Protein AF-A0A7S0CKG1-F1 (afdb_monomer_lite)

Radius of gyration: 28.95 Å; chains: 1; bounding box: 60×95×61 Å

InterPro domains:
  IPR002060 Squalene/phytoene synthase [PF00494] (1-114)
  IPR008949 Isoprenoid synthase domain superfamily [G3DSA:1.10.600.10] (1-166)
  IPR008949 Isoprenoid synthase domain superfamily [SSF48576] (1-165)
  IPR019845 Squalene/phytoene synthase, conserved site [PS01045] (1-26)
  IPR044844 Trans-isoprenyl diphosphate synthases, eukaryotic-type [PTHR11626] (1-175)

pLDDT: mean 80.4, std 22.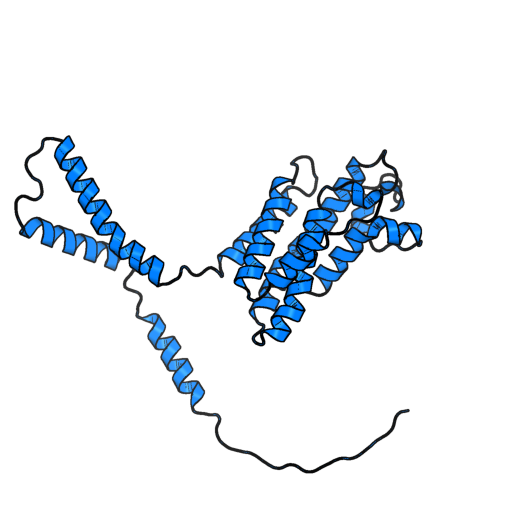84, range [30.59, 98.75]

Foldseek 3Di:
DVVLLVLLCLLQCLQVCVVVVHDDQDLVQLCVLQPVSDSCSLLDPVSVVSVLLSSQVSLLVSLLCVLVLLVVLVPDDDQVVSLVSLLSVLLSLVSSLQSHSDSVSSVDGRHDDPVVSVVSSVQRRDSLSSLVSLLVSLVSNLVPQDPVRPCRVSSVVSSVVSNVSSVVPPDPPVVVVVVVVVVVVVVVVVVVVVVCVVVPDDDPPPDPVSVVVVVVVVVVVCVVVPPPPPPPVVVVVVVVVVVVPPDDDDDDDDDDDDDDDDD

Structure (mmCIF, N/CA/C/O backbone):
data_AF-A0A7S0CKG1-F1
#
_entry.id   AF-A0A7S0CKG1-F1
#
loop_
_atom_site.group_PDB
_atom_site.id
_atom_site.type_symbol
_atom_site.label_atom_id
_atom_site.label_alt_id
_atom_site.label_comp_id
_atom_site.label_asym_id
_atom_site.label_entity_id
_atom_site.label_seq_id
_atom_site.pdbx_PDB_ins_code
_atom_site.Cartn_x
_atom_site.Cartn_y
_atom_site.Cartn_z
_atom_site.occupancy
_atom_site.B_iso_or_equiv
_atom_site.auth_seq_id
_atom_site.auth_comp_id
_atom_site.auth_asym_id
_atom_site.auth_atom_id
_atom_site.pdbx_PDB_model_num
ATOM 1 N N . MET A 1 1 ? -11.109 -8.430 0.906 1.00 89.06 1 MET A N 1
ATOM 2 C CA . MET A 1 1 ? -9.970 -8.855 1.759 1.00 89.06 1 MET A CA 1
ATOM 3 C C . MET A 1 1 ? -8.928 -9.707 1.037 1.00 89.06 1 MET A C 1
ATOM 5 O O . MET A 1 1 ? -7.798 -9.259 0.943 1.00 89.06 1 MET A O 1
ATOM 9 N N . GLY A 1 2 ? -9.247 -10.907 0.524 1.00 96.06 2 GLY A N 1
ATOM 10 C CA . GLY A 1 2 ? -8.222 -11.802 -0.056 1.00 96.06 2 GLY A CA 1
ATOM 11 C C . GLY A 1 2 ? -7.411 -11.186 -1.206 1.00 96.06 2 GLY A C 1
ATOM 12 O O . GLY A 1 2 ? -6.193 -11.326 -1.243 1.00 96.06 2 GLY A O 1
ATOM 13 N N . LEU A 1 3 ? -8.071 -10.421 -2.083 1.00 97.81 3 LEU A N 1
ATOM 14 C CA . LEU A 1 3 ? -7.412 -9.743 -3.201 1.00 97.81 3 LEU A CA 1
ATOM 15 C C . LEU A 1 3 ? -6.353 -8.725 -2.745 1.00 97.81 3 LEU A C 1
ATOM 17 O O . LEU A 1 3 ? -5.292 -8.654 -3.353 1.00 97.81 3 LEU A O 1
ATOM 21 N N . PHE A 1 4 ? -6.604 -7.992 -1.656 1.00 98.56 4 PHE A N 1
ATOM 22 C CA . PHE A 1 4 ? -5.650 -7.023 -1.108 1.00 98.56 4 PHE A CA 1
ATOM 23 C C . PHE A 1 4 ? -4.363 -7.706 -0.628 1.00 98.56 4 PHE A C 1
ATOM 25 O O . PHE A 1 4 ? -3.262 -7.279 -0.976 1.00 98.56 4 PHE A O 1
ATOM 32 N N . LEU A 1 5 ? -4.503 -8.823 0.095 1.00 98.38 5 LEU A N 1
ATOM 33 C CA . LEU A 1 5 ? -3.368 -9.630 0.554 1.00 98.38 5 LEU A CA 1
ATOM 34 C C . LEU A 1 5 ? -2.574 -10.196 -0.631 1.00 98.38 5 LEU A C 1
ATOM 36 O O . LEU A 1 5 ? -1.347 -10.119 -0.663 1.00 98.38 5 LEU A O 1
ATOM 40 N N . GLN A 1 6 ? -3.281 -10.744 -1.624 1.00 98.25 6 GLN A N 1
ATOM 41 C CA . GLN A 1 6 ? -2.649 -11.390 -2.769 1.00 98.25 6 GLN A CA 1
ATOM 42 C C . GLN A 1 6 ? -1.902 -10.388 -3.655 1.00 98.25 6 GLN A C 1
ATOM 44 O O . GLN A 1 6 ? -0.751 -10.643 -4.006 1.00 98.25 6 GLN A O 1
ATOM 49 N N . LYS A 1 7 ? -2.518 -9.241 -3.981 1.00 98.62 7 LYS A N 1
ATOM 50 C CA . LYS A 1 7 ? -1.856 -8.184 -4.760 1.00 98.62 7 LYS A CA 1
ATOM 51 C C . LYS A 1 7 ? -0.624 -7.648 -4.032 1.00 98.62 7 LYS A C 1
ATOM 53 O O . LYS A 1 7 ? 0.420 -7.499 -4.654 1.00 98.62 7 LYS A O 1
ATOM 58 N N . THR A 1 8 ? -0.705 -7.458 -2.714 1.00 98.62 8 THR A N 1
ATOM 59 C CA . THR A 1 8 ? 0.446 -7.022 -1.906 1.00 98.62 8 THR A CA 1
ATOM 60 C C . THR A 1 8 ? 1.628 -7.987 -2.022 1.00 98.62 8 THR A C 1
ATOM 62 O O . THR A 1 8 ? 2.760 -7.544 -2.217 1.00 98.62 8 THR A O 1
ATOM 65 N N . ASN A 1 9 ? 1.383 -9.300 -1.942 1.00 98.19 9 ASN A N 1
ATOM 66 C CA . ASN A 1 9 ? 2.444 -10.296 -2.103 1.00 98.19 9 ASN A CA 1
ATOM 67 C C . ASN A 1 9 ? 3.023 -10.285 -3.523 1.00 98.19 9 ASN A C 1
ATOM 69 O O . ASN A 1 9 ? 4.234 -10.181 -3.662 1.00 98.19 9 ASN A O 1
ATOM 73 N N . ILE A 1 10 ? 2.170 -10.290 -4.556 1.00 98.44 10 ILE A N 1
ATOM 74 C CA . ILE A 1 10 ? 2.589 -10.233 -5.970 1.00 98.44 10 ILE A CA 1
ATOM 75 C C . ILE A 1 10 ? 3.452 -8.995 -6.262 1.00 98.44 10 ILE A C 1
ATOM 77 O O . ILE A 1 10 ? 4.428 -9.068 -7.003 1.00 98.44 10 ILE A O 1
ATOM 81 N N . ILE A 1 11 ? 3.100 -7.838 -5.697 1.00 98.50 11 ILE A N 1
ATOM 82 C CA . ILE A 1 11 ? 3.874 -6.604 -5.872 1.00 98.50 11 ILE A CA 1
ATOM 83 C C . ILE A 1 11 ? 5.254 -6.746 -5.234 1.00 98.50 11 ILE A C 1
ATOM 85 O O . ILE A 1 11 ? 6.266 -6.441 -5.858 1.00 98.50 11 ILE A O 1
ATOM 89 N N . ARG A 1 12 ? 5.294 -7.215 -3.986 1.00 98.38 12 ARG A N 1
ATOM 90 C CA . ARG A 1 12 ? 6.526 -7.295 -3.204 1.00 98.38 12 ARG A CA 1
ATOM 91 C C . ARG A 1 12 ? 7.488 -8.369 -3.718 1.00 98.38 12 ARG A C 1
ATOM 93 O O . ARG A 1 12 ? 8.695 -8.188 -3.591 1.00 98.38 12 ARG A O 1
ATOM 100 N N . ASP A 1 13 ? 6.964 -9.476 -4.240 1.00 98.00 13 ASP A N 1
ATOM 101 C CA . ASP A 1 13 ? 7.732 -10.657 -4.661 1.00 98.00 13 ASP A CA 1
ATOM 102 C C . ASP A 1 13 ? 8.176 -10.613 -6.137 1.00 98.00 13 ASP A C 1
ATOM 104 O O . ASP A 1 13 ? 8.681 -11.610 -6.645 1.00 98.00 13 ASP A O 1
ATOM 108 N N . TYR A 1 14 ? 8.083 -9.450 -6.801 1.00 97.88 14 TYR A N 1
ATOM 109 C CA . TYR A 1 14 ? 8.449 -9.245 -8.213 1.00 97.88 14 TYR A CA 1
ATOM 110 C C . TYR A 1 14 ? 9.739 -9.966 -8.641 1.00 97.88 14 TYR A C 1
ATOM 112 O O . TYR A 1 14 ? 9.717 -10.749 -9.591 1.00 97.88 14 TYR A O 1
ATOM 120 N N . LEU A 1 15 ? 10.862 -9.709 -7.957 1.00 94.94 15 LEU A N 1
ATOM 121 C CA . LEU A 1 15 ? 12.160 -10.239 -8.380 1.00 94.94 15 LEU A CA 1
ATOM 122 C C . LEU A 1 15 ? 12.263 -11.752 -8.144 1.00 94.94 15 LEU A C 1
ATOM 124 O O . LEU A 1 15 ? 12.845 -12.454 -8.964 1.00 94.94 15 LEU A O 1
ATOM 128 N N . GLU A 1 16 ? 11.689 -12.249 -7.046 1.00 96.25 16 GLU A N 1
ATOM 129 C CA . GLU A 1 16 ? 11.649 -13.684 -6.734 1.00 96.25 16 GLU A CA 1
ATOM 130 C C . GLU A 1 16 ? 10.821 -14.433 -7.785 1.00 96.25 16 GLU A C 1
ATOM 132 O O . GLU A 1 16 ? 11.287 -15.416 -8.357 1.00 96.25 16 GLU A O 1
ATOM 137 N N . ASP A 1 17 ? 9.633 -13.915 -8.109 1.00 96.44 17 ASP A N 1
ATOM 138 C CA . ASP A 1 17 ? 8.775 -14.474 -9.151 1.00 96.44 17 ASP A CA 1
ATOM 139 C C . ASP A 1 17 ? 9.477 -14.466 -10.515 1.00 96.44 17 ASP A C 1
ATOM 141 O O . ASP A 1 17 ? 9.500 -15.491 -11.196 1.00 96.44 17 ASP A O 1
ATOM 145 N N . TYR A 1 18 ? 10.096 -13.345 -10.897 1.00 93.75 18 TYR A N 1
ATOM 146 C CA . TYR A 1 18 ? 10.760 -13.215 -12.192 1.00 93.75 18 TYR A CA 1
ATOM 147 C C . TYR A 1 18 ? 11.962 -14.161 -12.341 1.00 93.75 18 TYR A C 1
ATOM 149 O O . TYR A 1 18 ? 12.091 -14.827 -13.369 1.00 93.75 18 TYR A O 1
ATOM 157 N N . VAL A 1 19 ? 12.815 -14.269 -11.315 1.00 93.44 19 VAL A N 1
ATOM 158 C CA . VAL A 1 19 ? 13.965 -15.196 -11.309 1.00 93.44 19 VAL A CA 1
ATOM 159 C C . VAL A 1 19 ? 13.510 -16.654 -11.421 1.00 93.44 19 VAL A C 1
ATOM 161 O O . VAL A 1 19 ? 14.159 -17.446 -12.104 1.00 93.44 19 VAL A O 1
ATOM 164 N N . ASP A 1 20 ? 12.365 -16.994 -10.831 1.00 95.50 20 ASP A N 1
ATOM 165 C CA . ASP A 1 20 ? 11.751 -18.321 -10.932 1.00 95.50 20 ASP A CA 1
ATOM 166 C C . ASP A 1 20 ? 10.991 -18.556 -12.257 1.00 95.50 20 ASP A C 1
ATOM 168 O O . ASP A 1 20 ? 10.354 -19.598 -12.433 1.00 95.50 20 ASP A O 1
ATOM 172 N N . GLY A 1 21 ? 11.011 -17.603 -13.196 1.00 95.12 21 GLY A N 1
ATOM 173 C CA . GLY A 1 21 ? 10.298 -17.696 -14.475 1.00 95.12 21 GLY A CA 1
ATOM 174 C C . GLY A 1 21 ? 8.777 -17.542 -14.357 1.00 95.12 21 GLY A C 1
ATOM 175 O O . GLY A 1 21 ? 8.033 -17.990 -15.233 1.00 95.12 21 GLY A O 1
ATOM 176 N N . ARG A 1 22 ? 8.298 -16.928 -13.271 1.00 96.44 22 ARG A N 1
ATOM 177 C CA . ARG A 1 22 ? 6.885 -16.645 -12.998 1.00 96.44 22 ARG A CA 1
ATOM 178 C C . ARG A 1 22 ? 6.581 -15.170 -13.267 1.00 96.44 22 ARG A C 1
ATOM 180 O O . ARG A 1 22 ? 7.396 -14.288 -13.024 1.00 96.44 22 ARG A O 1
ATOM 187 N N . ALA A 1 23 ? 5.374 -14.885 -13.752 1.00 94.94 23 ALA A N 1
ATOM 188 C CA . ALA A 1 23 ? 4.926 -13.520 -14.012 1.00 94.94 23 ALA A CA 1
ATOM 189 C C . ALA A 1 23 ? 3.469 -13.340 -13.578 1.00 94.94 23 ALA A C 1
ATOM 191 O O . ALA A 1 23 ? 2.555 -13.897 -14.188 1.00 94.94 23 ALA A O 1
ATOM 192 N N . PHE A 1 24 ? 3.258 -12.537 -12.532 1.00 97.50 24 PHE A N 1
ATOM 193 C CA . PHE A 1 24 ? 1.924 -12.245 -11.991 1.00 97.50 24 PHE A CA 1
ATOM 194 C C . PHE A 1 24 ? 1.516 -10.776 -12.122 1.00 97.50 24 PHE A C 1
ATOM 196 O O . PHE A 1 24 ? 0.338 -10.455 -11.961 1.00 97.50 24 PHE A O 1
ATOM 203 N N . TRP A 1 25 ? 2.454 -9.878 -12.444 1.00 98.00 25 TRP A N 1
ATOM 204 C CA . TRP A 1 25 ? 2.116 -8.491 -12.754 1.00 98.00 25 TRP A CA 1
ATOM 205 C C . TRP A 1 25 ? 1.280 -8.447 -14.044 1.00 98.00 25 TRP A C 1
ATOM 207 O O . TRP A 1 25 ? 1.652 -9.069 -15.047 1.00 98.00 25 TRP A O 1
ATOM 217 N N . PRO A 1 26 ? 0.145 -7.730 -14.057 1.00 97.56 26 PRO A N 1
ATOM 218 C CA . PRO A 1 26 ? -0.769 -7.744 -15.191 1.00 97.56 26 PRO A CA 1
ATOM 219 C C . PRO A 1 26 ? -0.139 -7.085 -16.421 1.00 97.56 26 PRO A C 1
ATOM 221 O O . PRO A 1 26 ? 0.310 -5.940 -16.362 1.00 97.56 26 PRO A O 1
ATOM 224 N N . GLN A 1 27 ? -0.173 -7.782 -17.564 1.00 96.88 27 GLN A N 1
ATOM 225 C CA . GLN A 1 27 ? 0.374 -7.274 -18.834 1.00 96.88 27 GLN A CA 1
ATOM 226 C C . GLN A 1 27 ? -0.229 -5.943 -19.264 1.00 96.88 27 GLN A C 1
ATOM 228 O O . GLN A 1 27 ? 0.459 -5.128 -19.869 1.00 96.88 27 GLN A O 1
ATOM 233 N N . SER A 1 28 ? -1.499 -5.710 -18.934 1.00 96.75 28 SER A N 1
ATOM 234 C CA . SER A 1 28 ? -2.178 -4.449 -19.214 1.00 96.75 28 SER A CA 1
ATOM 235 C C . SER A 1 28 ? -1.567 -3.259 -18.477 1.00 96.75 28 SER A C 1
ATOM 237 O O . SER A 1 28 ? -1.758 -2.141 -18.936 1.00 96.75 28 SER A O 1
ATOM 239 N N . VAL A 1 29 ? -0.854 -3.468 -17.366 1.00 97.25 29 VAL A N 1
ATOM 240 C CA . VAL A 1 29 ? -0.186 -2.402 -16.608 1.00 97.25 29 VAL A CA 1
ATOM 241 C C . VAL A 1 29 ? 1.266 -2.290 -17.036 1.00 97.25 29 VAL A C 1
ATOM 243 O O . VAL A 1 29 ? 1.674 -1.245 -17.530 1.00 97.25 29 VAL A O 1
ATOM 246 N N . TRP A 1 30 ? 2.046 -3.366 -16.922 1.00 96.44 30 TRP A N 1
ATOM 247 C CA . TRP A 1 30 ? 3.491 -3.242 -17.100 1.00 96.44 30 TRP A CA 1
ATOM 248 C C . TRP A 1 30 ? 3.908 -2.912 -18.537 1.00 96.44 30 TRP A C 1
ATOM 250 O O . TRP A 1 30 ? 4.893 -2.202 -18.725 1.00 96.44 30 TRP A O 1
ATOM 260 N N . LYS A 1 31 ? 3.139 -3.321 -19.560 1.00 97.00 31 LYS A N 1
ATOM 261 C CA . LYS A 1 31 ? 3.416 -2.947 -20.962 1.00 97.00 31 LYS A CA 1
ATOM 262 C C . LYS A 1 31 ? 3.238 -1.453 -21.245 1.00 97.00 31 LYS A C 1
ATOM 264 O O . LYS A 1 31 ? 3.707 -0.987 -22.273 1.00 97.00 31 LYS A O 1
ATOM 269 N N . LYS A 1 32 ? 2.570 -0.699 -20.363 1.00 96.62 32 LYS A N 1
ATOM 270 C CA . LYS A 1 32 ? 2.489 0.768 -20.467 1.00 96.62 32 LYS A CA 1
ATOM 271 C C . LYS A 1 32 ? 3.815 1.443 -20.108 1.00 96.62 32 LYS A C 1
ATOM 273 O O . LYS A 1 32 ? 4.065 2.549 -20.570 1.00 96.62 32 LYS A O 1
ATOM 278 N N . HIS A 1 33 ? 4.617 0.792 -19.264 1.00 96.31 33 HIS A N 1
ATOM 279 C CA . HIS A 1 33 ? 5.842 1.347 -18.679 1.00 96.31 33 HIS A CA 1
ATOM 280 C C . HIS A 1 33 ? 7.113 0.682 -19.223 1.00 96.31 33 HIS A C 1
ATOM 282 O O . HIS A 1 33 ? 8.181 1.280 -19.187 1.00 96.31 33 HIS A O 1
ATOM 288 N N . SER A 1 34 ? 7.014 -0.552 -19.723 1.00 95.56 34 SER A N 1
ATOM 289 C CA . SER A 1 34 ? 8.126 -1.287 -20.328 1.00 95.56 34 SER A CA 1
ATOM 290 C C . SER A 1 34 ? 8.251 -0.974 -21.817 1.00 95.56 34 SER A C 1
ATOM 292 O O . SER A 1 34 ? 7.386 -1.360 -22.604 1.00 95.56 34 SER A O 1
ATOM 294 N N . GLU A 1 35 ? 9.345 -0.321 -22.216 1.00 93.25 35 GLU A N 1
ATOM 295 C CA . GLU A 1 35 ? 9.626 -0.024 -23.629 1.00 93.25 35 GLU A CA 1
ATOM 296 C C . GLU A 1 35 ? 9.888 -1.293 -24.449 1.00 93.25 35 GLU A C 1
ATOM 298 O O . GLU A 1 35 ? 9.482 -1.383 -25.607 1.00 93.25 35 GLU A O 1
ATOM 303 N N . SER A 1 36 ? 10.532 -2.300 -23.848 1.00 91.44 36 SER A N 1
ATOM 304 C CA . SER A 1 36 ? 10.794 -3.580 -24.517 1.00 91.44 36 SER A CA 1
ATOM 305 C C . SER A 1 36 ? 9.543 -4.447 -24.650 1.00 91.44 36 SER A C 1
ATOM 307 O O . SER A 1 36 ? 9.538 -5.415 -25.410 1.00 91.44 36 SER A O 1
ATOM 309 N N . GLY A 1 37 ? 8.484 -4.134 -23.899 1.00 92.38 37 GLY A N 1
ATOM 310 C CA . GLY A 1 37 ? 7.308 -4.983 -23.824 1.00 92.38 37 GLY A CA 1
ATOM 311 C C . GLY A 1 37 ? 7.581 -6.323 -23.141 1.00 92.38 37 GLY A C 1
ATOM 312 O O . GLY A 1 37 ? 6.770 -7.231 -23.318 1.00 92.38 37 GLY A O 1
ATOM 313 N N . ASP A 1 38 ? 8.628 -6.416 -22.307 1.00 92.94 38 ASP A N 1
ATOM 314 C CA . ASP A 1 38 ? 8.884 -7.521 -21.370 1.00 92.94 38 ASP A CA 1
ATOM 315 C C . ASP A 1 38 ? 8.857 -7.072 -19.893 1.00 92.94 38 ASP A C 1
ATOM 317 O O . ASP A 1 38 ? 9.192 -5.929 -19.575 1.00 92.94 38 ASP A O 1
ATOM 321 N N . LEU A 1 39 ? 8.467 -7.971 -18.981 1.00 93.56 39 LEU A N 1
ATOM 322 C CA . LEU A 1 39 ? 8.424 -7.702 -17.539 1.00 93.56 39 LEU A CA 1
ATOM 323 C C . LEU A 1 39 ? 9.838 -7.567 -16.955 1.00 93.56 39 LEU A C 1
ATOM 325 O O . LEU A 1 39 ? 10.053 -6.723 -16.088 1.00 93.56 39 LEU A O 1
ATOM 329 N N . GLY A 1 40 ? 10.808 -8.320 -17.486 1.00 93.81 40 GLY A N 1
ATOM 330 C CA . GLY A 1 40 ? 12.212 -8.268 -17.072 1.00 93.81 40 GLY A CA 1
ATOM 331 C C . GLY A 1 40 ? 12.889 -6.914 -17.267 1.00 93.81 40 GLY A C 1
ATOM 332 O O . GLY A 1 40 ? 13.917 -6.648 -16.645 1.00 93.81 40 GLY A O 1
ATOM 333 N N . TYR A 1 41 ? 12.288 -6.031 -18.070 1.00 94.25 41 TYR A N 1
ATOM 334 C CA . TYR A 1 41 ? 12.730 -4.655 -18.295 1.00 94.25 41 TYR A CA 1
ATOM 335 C C . TYR A 1 41 ? 13.008 -3.888 -16.997 1.00 94.25 41 TYR A C 1
ATOM 337 O O . TYR A 1 41 ? 13.950 -3.100 -16.936 1.00 94.25 41 TYR A O 1
ATOM 345 N N . PHE A 1 42 ? 12.225 -4.139 -15.944 1.00 96.06 42 PHE A N 1
ATOM 346 C CA . PHE A 1 42 ? 12.360 -3.426 -14.674 1.00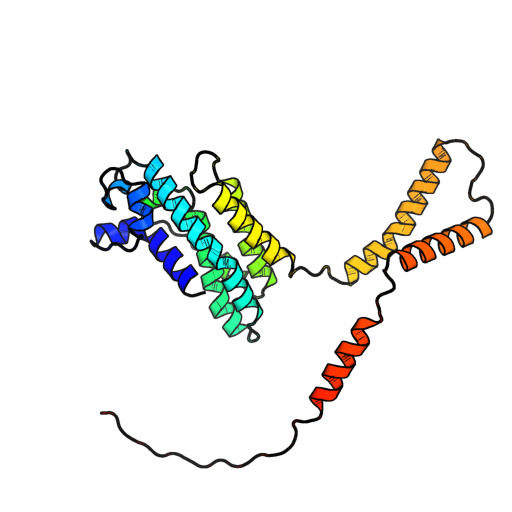 96.06 42 PHE A CA 1
ATOM 347 C C . PHE A 1 42 ? 13.478 -3.955 -13.770 1.00 96.06 42 PHE A C 1
ATOM 349 O O . PHE A 1 42 ? 13.793 -3.312 -12.774 1.00 96.06 42 PHE A O 1
ATOM 356 N N . ALA A 1 43 ? 14.080 -5.108 -14.085 1.00 92.31 43 ALA A N 1
ATOM 357 C CA . ALA A 1 43 ? 15.225 -5.622 -13.333 1.00 92.31 43 ALA A CA 1
ATOM 358 C C . ALA A 1 43 ? 16.532 -4.872 -13.661 1.00 92.31 43 ALA A C 1
ATOM 360 O O . ALA A 1 43 ? 17.494 -4.961 -12.899 1.00 92.31 43 ALA A O 1
ATOM 361 N N . ASP A 1 44 ? 16.578 -4.135 -14.777 1.00 93.81 44 ASP A N 1
ATOM 362 C CA . ASP A 1 44 ? 17.720 -3.298 -15.144 1.00 93.81 44 ASP A CA 1
ATOM 363 C C . ASP A 1 44 ? 17.674 -1.953 -14.386 1.00 93.81 44 ASP A C 1
ATOM 365 O O . ASP A 1 44 ? 16.722 -1.180 -14.564 1.00 93.81 44 ASP A O 1
ATOM 369 N N . PRO A 1 45 ? 18.702 -1.614 -13.580 1.00 92.56 45 PRO A N 1
ATOM 370 C CA . PRO A 1 45 ? 18.785 -0.331 -12.884 1.00 92.56 45 PRO A CA 1
ATOM 371 C C . PRO A 1 45 ? 18.700 0.899 -13.801 1.00 92.56 45 PRO A C 1
ATOM 373 O O . PRO A 1 45 ? 18.313 1.972 -13.332 1.00 92.56 45 PRO A O 1
ATOM 376 N N . ALA A 1 46 ? 19.032 0.773 -15.092 1.00 94.25 46 ALA A N 1
ATOM 377 C CA . ALA A 1 46 ? 18.884 1.854 -16.067 1.00 94.25 46 ALA A CA 1
ATOM 378 C C . ALA A 1 46 ? 17.418 2.303 -16.235 1.00 94.25 46 ALA A C 1
ATOM 380 O O . ALA A 1 46 ? 17.154 3.476 -16.497 1.00 94.25 46 ALA A O 1
ATOM 381 N N . ASN A 1 47 ? 16.463 1.398 -15.998 1.00 95.12 47 ASN A N 1
ATOM 382 C CA . ASN A 1 47 ? 15.033 1.616 -16.223 1.00 95.12 47 ASN A CA 1
ATOM 383 C C . ASN A 1 47 ? 14.271 1.996 -14.944 1.00 95.12 47 ASN A C 1
ATOM 385 O O . ASN A 1 47 ? 13.039 1.944 -14.909 1.00 95.12 47 ASN A O 1
ATOM 389 N N . ASN A 1 48 ? 14.986 2.406 -13.890 1.00 94.50 48 ASN A N 1
ATOM 390 C CA . ASN A 1 48 ? 14.428 2.624 -12.554 1.00 94.50 48 ASN A CA 1
ATOM 391 C C . ASN A 1 48 ? 13.222 3.585 -12.533 1.00 94.50 48 ASN A C 1
ATOM 393 O O . ASN A 1 48 ? 12.253 3.347 -11.824 1.00 94.50 48 ASN A O 1
ATOM 397 N N . SER A 1 49 ? 13.238 4.650 -13.340 1.00 96.00 49 SER A N 1
ATOM 398 C CA . SER A 1 49 ? 12.118 5.606 -13.399 1.00 96.00 49 SER A CA 1
ATOM 399 C C . SER A 1 49 ? 10.812 4.946 -13.868 1.00 96.00 49 SER A C 1
ATOM 401 O O . SER A 1 49 ? 9.768 5.086 -13.231 1.00 96.00 49 SER A O 1
ATOM 403 N N . ALA A 1 50 ? 10.878 4.168 -14.952 1.00 96.75 50 ALA A N 1
ATOM 404 C CA . ALA A 1 50 ? 9.730 3.448 -15.497 1.00 96.75 50 ALA A CA 1
ATOM 405 C C . ALA A 1 50 ? 9.292 2.288 -14.587 1.00 96.75 50 ALA A C 1
ATOM 407 O O . ALA A 1 50 ? 8.097 2.050 -14.405 1.00 96.75 50 ALA A O 1
ATOM 40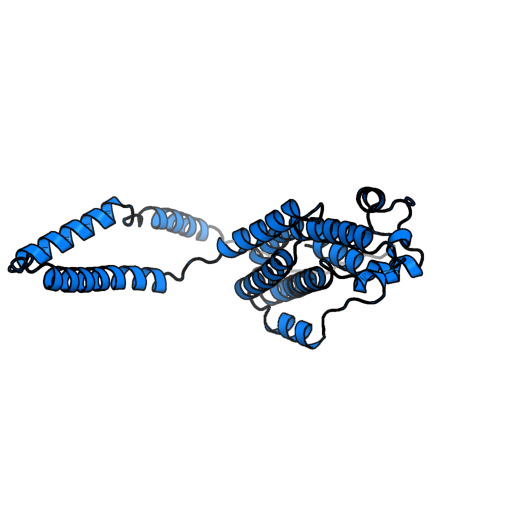8 N N . ALA A 1 51 ? 10.258 1.604 -13.970 1.00 97.44 51 ALA A N 1
ATOM 409 C CA . ALA A 1 51 ? 10.011 0.563 -12.980 1.00 97.44 51 ALA A CA 1
ATOM 410 C C . ALA A 1 51 ? 9.210 1.105 -11.785 1.00 97.44 51 ALA A C 1
ATOM 412 O O . ALA A 1 51 ? 8.169 0.550 -11.429 1.00 97.44 51 ALA A O 1
ATOM 413 N N . LEU A 1 52 ? 9.636 2.239 -11.222 1.00 97.88 52 LEU A N 1
ATOM 414 C CA . LEU A 1 52 ? 8.941 2.903 -10.120 1.00 97.88 52 LEU A CA 1
ATOM 415 C C . LEU A 1 52 ? 7.536 3.374 -10.512 1.00 97.88 52 LEU A C 1
ATOM 417 O O . LEU A 1 52 ? 6.609 3.174 -9.733 1.00 97.88 52 LEU A O 1
ATOM 421 N N . ALA A 1 53 ? 7.347 3.924 -11.715 1.00 98.12 53 ALA A N 1
ATOM 422 C CA . ALA A 1 53 ? 6.019 4.318 -12.194 1.00 98.12 53 ALA A CA 1
ATOM 423 C C . ALA A 1 53 ? 5.057 3.116 -12.292 1.00 98.12 53 ALA A C 1
ATOM 425 O O . ALA A 1 53 ? 3.906 3.196 -11.854 1.00 98.12 53 ALA A O 1
ATOM 426 N N . CYS A 1 54 ? 5.540 1.975 -12.797 1.00 98.38 54 CYS A N 1
ATOM 427 C CA . CYS A 1 54 ? 4.765 0.735 -12.844 1.00 98.38 54 CYS A CA 1
ATOM 428 C C . CYS A 1 54 ? 4.437 0.205 -11.440 1.00 98.38 54 CYS A C 1
ATOM 430 O O . CYS A 1 54 ? 3.300 -0.186 -11.171 1.00 98.38 54 CYS A O 1
ATOM 432 N N . LEU A 1 55 ? 5.423 0.196 -10.540 1.00 98.56 55 LEU A N 1
ATOM 433 C CA . LEU A 1 55 ? 5.253 -0.222 -9.148 1.00 98.56 55 LEU A CA 1
ATOM 434 C C . LEU A 1 55 ? 4.206 0.633 -8.434 1.00 98.56 55 LEU A C 1
ATOM 436 O O . LEU A 1 55 ? 3.315 0.092 -7.778 1.00 98.56 55 LEU A O 1
ATOM 440 N N . ASN A 1 56 ? 4.288 1.953 -8.592 1.00 98.56 56 ASN A N 1
ATOM 441 C CA . ASN A 1 56 ? 3.350 2.889 -7.991 1.00 98.56 56 ASN A CA 1
ATOM 442 C C . ASN A 1 56 ? 1.927 2.649 -8.511 1.00 98.56 56 ASN A C 1
ATOM 444 O O . ASN A 1 56 ? 1.021 2.558 -7.691 1.00 98.56 56 ASN A O 1
ATOM 448 N N . GLU A 1 57 ? 1.723 2.433 -9.820 1.00 98.62 57 GLU A N 1
ATOM 449 C CA . GLU A 1 57 ? 0.396 2.099 -10.375 1.00 98.62 57 GLU A CA 1
ATOM 450 C C . GLU A 1 57 ? -0.210 0.839 -9.727 1.00 98.62 57 GLU A C 1
ATOM 452 O O . GLU A 1 57 ? -1.390 0.835 -9.370 1.00 98.62 57 GLU A O 1
ATOM 457 N N . LEU A 1 58 ? 0.589 -0.213 -9.516 1.00 98.69 58 LEU A N 1
ATOM 458 C CA . LEU A 1 58 ? 0.123 -1.456 -8.887 1.00 98.69 58 LEU A CA 1
ATOM 459 C C . LEU A 1 58 ? -0.171 -1.299 -7.391 1.00 98.69 58 LEU A C 1
ATOM 461 O O . LEU A 1 58 ? -1.137 -1.875 -6.876 1.00 98.69 58 LEU A O 1
ATOM 465 N N . VAL A 1 59 ? 0.644 -0.517 -6.679 1.00 98.69 59 VAL A N 1
ATOM 466 C CA . VAL A 1 59 ? 0.375 -0.183 -5.276 1.00 98.69 59 VAL A CA 1
ATOM 467 C C . VAL A 1 59 ? -0.926 0.611 -5.176 1.00 98.69 59 VAL A C 1
ATOM 469 O O . VAL A 1 59 ? -1.774 0.267 -4.356 1.00 98.69 59 VAL A O 1
ATOM 472 N N . THR A 1 60 ? -1.137 1.604 -6.041 1.00 98.56 60 THR A N 1
ATOM 473 C CA . THR A 1 60 ? -2.361 2.417 -6.079 1.00 98.56 60 THR A CA 1
ATOM 474 C C . THR A 1 60 ? -3.607 1.573 -6.331 1.00 98.56 60 THR A C 1
ATOM 476 O O . THR A 1 60 ? -4.568 1.671 -5.572 1.00 98.56 60 THR A O 1
ATOM 479 N N . ASP A 1 61 ? -3.565 0.668 -7.310 1.00 98.44 61 ASP A N 1
ATOM 480 C CA . ASP A 1 61 ? -4.639 -0.302 -7.582 1.00 98.44 61 ASP A CA 1
ATOM 481 C C . ASP A 1 61 ? -4.917 -1.240 -6.385 1.00 98.44 61 ASP A C 1
ATOM 483 O O . ASP A 1 61 ? -6.043 -1.694 -6.171 1.00 98.44 61 ASP A O 1
ATOM 487 N N . SER A 1 62 ? -3.912 -1.513 -5.551 1.00 98.56 62 SER A N 1
ATOM 488 C CA . SER A 1 62 ? -4.105 -2.271 -4.310 1.00 98.56 62 SER A CA 1
ATOM 489 C C . SER A 1 62 ? -4.746 -1.427 -3.204 1.00 98.56 62 SER A C 1
ATOM 491 O O . SER A 1 62 ? -5.583 -1.941 -2.462 1.00 98.56 62 SER A O 1
ATOM 493 N N . LEU A 1 63 ? -4.398 -0.141 -3.091 1.00 98.56 63 LEU A N 1
ATOM 494 C CA . LEU A 1 63 ? -4.961 0.773 -2.086 1.00 98.56 63 LEU A CA 1
ATOM 495 C C . LEU A 1 63 ? -6.466 1.005 -2.272 1.00 98.56 63 LEU A C 1
ATOM 497 O O . LEU A 1 63 ? -7.185 1.141 -1.283 1.00 98.56 63 LEU A O 1
ATOM 501 N N . GLU A 1 64 ? -6.966 0.968 -3.508 1.00 98.06 64 GLU A N 1
ATOM 502 C CA . GLU A 1 64 ? -8.402 1.092 -3.808 1.00 98.06 64 GLU A CA 1
ATOM 503 C C . GLU A 1 64 ? -9.255 -0.023 -3.165 1.00 98.06 64 GLU A C 1
ATOM 505 O O . GLU A 1 64 ? -10.452 0.158 -2.956 1.00 98.06 64 GLU A O 1
ATOM 510 N N . LEU A 1 65 ? -8.649 -1.154 -2.777 1.00 98.25 65 LEU A N 1
ATOM 511 C CA . LEU A 1 65 ? -9.329 -2.277 -2.114 1.00 98.25 65 LEU A CA 1
ATOM 512 C C . LEU A 1 65 ? -9.481 -2.100 -0.594 1.00 98.25 65 LEU A C 1
ATOM 514 O O . LEU A 1 65 ? -10.163 -2.898 0.060 1.00 98.25 65 LEU A O 1
ATOM 518 N N . VAL A 1 66 ? -8.805 -1.112 -0.001 1.00 98.31 66 VAL A N 1
ATOM 519 C CA . VAL A 1 66 ? -8.756 -0.928 1.457 1.00 98.31 66 VAL A CA 1
ATOM 520 C C . VAL A 1 66 ? -10.130 -0.624 2.069 1.00 98.31 66 VAL A C 1
ATOM 522 O O . VAL A 1 66 ? -10.439 -1.256 3.083 1.00 98.31 66 VAL A O 1
ATOM 525 N N . PRO A 1 67 ? -10.985 0.252 1.500 1.00 97.31 67 PRO A N 1
ATOM 526 C CA . PRO A 1 67 ? -12.305 0.534 2.070 1.00 97.31 67 PRO A CA 1
ATOM 527 C C . PRO A 1 67 ? -13.163 -0.724 2.268 1.00 97.31 67 PRO A C 1
ATOM 529 O O . PRO A 1 67 ? -13.757 -0.900 3.329 1.00 97.31 67 PRO A O 1
ATOM 532 N N . ASP A 1 68 ? -13.149 -1.655 1.311 1.00 97.69 68 ASP A N 1
ATOM 533 C CA . ASP A 1 68 ? -13.870 -2.930 1.429 1.00 97.69 68 ASP A CA 1
ATOM 534 C C . ASP A 1 68 ? -13.274 -3.837 2.512 1.00 97.69 68 ASP A C 1
ATOM 536 O O . ASP A 1 68 ? -13.984 -4.598 3.175 1.00 97.69 68 ASP A O 1
ATOM 540 N N . CYS A 1 69 ? -11.954 -3.776 2.713 1.00 98.06 69 CYS A N 1
ATOM 541 C CA . CYS A 1 69 ? -11.298 -4.512 3.789 1.00 98.06 69 CYS A CA 1
ATOM 542 C C . CYS A 1 69 ? -11.690 -3.953 5.162 1.00 98.06 69 CYS A C 1
ATOM 544 O O . CYS A 1 69 ? -12.006 -4.734 6.058 1.00 98.06 69 CYS A O 1
ATOM 546 N N . LEU A 1 70 ? -11.742 -2.628 5.316 1.00 97.31 70 LEU A N 1
ATOM 547 C CA . LEU A 1 70 ? -12.190 -1.979 6.551 1.00 97.31 70 LEU A CA 1
ATOM 548 C C . LEU A 1 70 ? -13.674 -2.260 6.836 1.00 97.31 70 LEU A C 1
ATOM 550 O O . LEU A 1 70 ? -14.016 -2.617 7.964 1.00 97.31 70 LEU A O 1
ATOM 554 N N . ALA A 1 71 ? -14.531 -2.196 5.813 1.00 96.38 71 ALA A N 1
ATOM 555 C CA . ALA A 1 71 ? -15.950 -2.531 5.924 1.00 96.38 71 ALA A CA 1
ATOM 556 C C . ALA A 1 71 ? -16.179 -3.998 6.327 1.00 96.38 71 ALA A C 1
ATOM 558 O O . ALA A 1 71 ? -17.065 -4.298 7.125 1.00 96.38 71 ALA A O 1
ATOM 559 N N . TYR A 1 72 ? -15.363 -4.926 5.819 1.00 97.94 72 TYR A N 1
ATOM 560 C CA . TYR A 1 72 ? -15.422 -6.321 6.251 1.00 97.94 72 TYR A CA 1
ATOM 561 C C . TYR A 1 72 ? -15.012 -6.476 7.723 1.00 97.94 72 TYR A C 1
ATOM 563 O O . TYR A 1 72 ? -15.702 -7.148 8.490 1.00 97.94 72 TYR A O 1
ATOM 571 N N . LEU A 1 73 ? -13.892 -5.867 8.131 1.00 97.69 73 LEU A N 1
ATOM 572 C CA . LEU A 1 73 ? -13.377 -5.987 9.499 1.00 97.69 73 LEU A CA 1
ATOM 573 C C . LEU A 1 73 ? -14.344 -5.407 10.539 1.00 97.69 73 LEU A C 1
ATOM 575 O O . LEU A 1 73 ? -14.492 -5.991 11.612 1.00 97.69 73 LEU A O 1
ATOM 579 N N . SER A 1 74 ? -15.049 -4.318 10.218 1.00 96.12 74 SER A N 1
ATOM 580 C CA . SER A 1 74 ? -16.019 -3.688 11.125 1.00 96.12 74 SER A CA 1
ATOM 581 C C . SER A 1 74 ? -17.274 -4.540 11.377 1.00 96.12 74 SER A C 1
ATOM 583 O O . SER A 1 74 ? -17.953 -4.365 12.394 1.00 96.12 74 SER A O 1
ATOM 585 N N . ALA A 1 75 ? -17.571 -5.501 10.496 1.00 96.44 75 ALA A N 1
ATOM 586 C CA . ALA A 1 75 ? -18.685 -6.434 10.654 1.00 96.44 75 ALA A CA 1
ATOM 587 C C . ALA A 1 75 ? -18.370 -7.612 11.599 1.00 96.44 75 ALA A C 1
ATOM 589 O O . ALA A 1 75 ? -19.290 -8.292 12.065 1.00 96.44 75 ALA A O 1
ATOM 590 N N . LEU A 1 76 ? -17.092 -7.864 11.904 1.00 96.81 76 LEU A N 1
ATOM 591 C CA . LEU A 1 76 ? -16.671 -8.984 12.748 1.00 96.81 76 LEU A CA 1
ATOM 592 C C . LEU A 1 76 ? -16.982 -8.714 14.227 1.00 96.81 76 LEU A C 1
ATOM 594 O O . LEU A 1 76 ? -16.730 -7.633 14.754 1.00 96.81 76 LEU A O 1
ATOM 598 N N . ARG A 1 77 ? -17.539 -9.718 14.915 1.00 95.81 77 ARG A N 1
ATOM 599 C CA . ARG A 1 77 ? -17.978 -9.603 16.322 1.00 95.81 77 ARG A CA 1
ATOM 600 C C . ARG A 1 77 ? -17.130 -10.400 17.311 1.00 95.81 77 ARG A C 1
ATOM 602 O O . ARG A 1 77 ? -17.017 -10.006 18.464 1.00 95.81 77 ARG A O 1
ATOM 609 N N . CYS A 1 78 ? -16.549 -11.514 16.872 1.00 97.62 78 CYS A N 1
ATOM 610 C CA . CYS A 1 78 ? -15.658 -12.335 17.690 1.00 97.62 78 CYS A CA 1
ATOM 611 C C . CYS A 1 78 ? -14.243 -11.752 17.632 1.00 97.62 78 CYS A C 1
ATOM 613 O O . CYS A 1 78 ? -13.706 -11.570 16.540 1.00 97.62 78 CYS A O 1
ATOM 615 N N . SER A 1 79 ? -13.656 -11.451 18.794 1.00 96.62 79 SER A N 1
ATOM 616 C CA . SER A 1 79 ? -12.347 -10.790 18.890 1.00 96.62 79 SER A CA 1
ATOM 617 C C . SER A 1 79 ? -11.238 -11.636 18.262 1.00 96.62 79 SER A C 1
ATOM 619 O O . SER A 1 79 ? -10.407 -11.124 17.521 1.00 96.62 79 SER A O 1
ATOM 621 N N . GLU A 1 80 ? -11.261 -12.948 18.471 1.00 97.50 80 GLU A N 1
ATOM 622 C CA . GLU A 1 80 ? -10.279 -13.887 17.935 1.00 97.50 80 GLU A CA 1
ATOM 623 C C . GLU A 1 80 ? -10.332 -13.934 16.404 1.00 97.50 80 GLU A C 1
ATOM 625 O O . GLU A 1 80 ? -9.299 -13.833 15.740 1.00 97.50 80 GLU A O 1
ATOM 630 N N . VAL A 1 81 ? -11.542 -14.009 15.837 1.00 98.25 81 VAL A N 1
ATOM 631 C CA . VAL A 1 81 ? -11.760 -13.965 14.382 1.00 98.25 81 VAL A CA 1
ATOM 632 C C . VAL A 1 81 ? -11.381 -12.596 13.820 1.00 98.25 81 VAL A C 1
ATOM 634 O O . VAL A 1 81 ? -10.732 -12.525 12.778 1.00 98.25 81 VAL A O 1
ATOM 637 N N . PHE A 1 82 ? -11.724 -11.509 14.518 1.00 98.44 82 PHE A N 1
ATOM 638 C CA . PHE A 1 82 ? -11.324 -10.156 14.137 1.00 98.44 82 PHE A CA 1
ATOM 639 C C . PHE A 1 82 ? -9.808 -10.045 14.029 1.00 98.44 82 PHE A C 1
ATOM 641 O O . PHE A 1 82 ? -9.305 -9.663 12.979 1.00 98.44 82 PHE A O 1
ATOM 648 N N . ARG A 1 83 ? -9.069 -10.441 15.070 1.00 98.25 83 ARG A N 1
ATOM 649 C CA . ARG A 1 83 ? -7.604 -10.364 15.089 1.00 98.25 83 ARG A CA 1
ATOM 650 C C . ARG A 1 83 ? -6.978 -11.238 14.009 1.00 98.25 83 ARG A C 1
ATOM 652 O O . ARG A 1 83 ? -6.076 -10.778 13.310 1.00 98.25 83 ARG A O 1
ATOM 659 N N . PHE A 1 84 ? -7.487 -12.458 13.828 1.00 98.31 84 PHE A N 1
ATOM 660 C CA . PHE A 1 84 ? -7.050 -13.356 12.758 1.00 98.31 84 PHE A CA 1
ATOM 661 C C . PHE A 1 84 ? -7.201 -12.714 11.372 1.00 98.31 84 PHE A C 1
ATOM 663 O O . PHE A 1 84 ? -6.295 -12.808 10.547 1.00 98.31 84 PHE A O 1
ATOM 670 N N . CYS A 1 85 ? -8.316 -12.024 11.125 1.00 98.50 85 CYS A N 1
ATOM 671 C CA . CYS A 1 85 ? -8.552 -11.332 9.864 1.00 98.50 85 CYS A CA 1
ATOM 672 C C . CYS A 1 85 ? -7.775 -10.015 9.741 1.00 98.50 85 CYS A C 1
ATOM 674 O O . CYS A 1 85 ? -7.287 -9.722 8.655 1.00 98.50 85 CYS A O 1
ATOM 676 N N . ALA A 1 86 ? -7.656 -9.229 10.813 1.00 98.50 86 ALA A N 1
ATOM 677 C CA . ALA A 1 86 ? -7.109 -7.874 10.804 1.00 98.50 86 ALA A CA 1
ATOM 678 C C . ALA A 1 86 ? -5.579 -7.838 10.723 1.00 98.50 86 ALA A C 1
ATOM 680 O O . ALA A 1 86 ? -5.033 -7.015 9.987 1.00 98.50 86 ALA A O 1
ATOM 681 N N . ILE A 1 87 ? -4.881 -8.748 11.417 1.00 98.56 87 ILE A N 1
ATOM 682 C CA . ILE A 1 87 ? -3.409 -8.790 11.444 1.00 98.56 87 ILE A CA 1
ATOM 683 C C . ILE A 1 87 ? -2.818 -8.878 10.019 1.00 98.56 87 ILE A C 1
ATOM 685 O O . ILE A 1 87 ? -1.962 -8.059 9.681 1.00 98.56 87 ILE A O 1
ATOM 689 N N . PRO A 1 88 ? -3.276 -9.784 9.130 1.00 98.56 88 PRO A N 1
ATOM 690 C CA . PRO A 1 88 ? -2.815 -9.807 7.742 1.00 98.56 88 PRO A CA 1
ATOM 691 C C . PRO A 1 88 ? -3.066 -8.501 6.973 1.00 98.56 88 PRO A C 1
ATOM 693 O O . PRO A 1 88 ? -2.246 -8.126 6.134 1.00 98.56 88 PRO A O 1
ATOM 696 N N . GLN A 1 89 ? -4.166 -7.791 7.252 1.00 98.56 89 GLN A N 1
ATOM 697 C CA . GLN A 1 89 ? -4.507 -6.541 6.558 1.00 98.56 89 GLN A CA 1
ATOM 698 C C . GLN A 1 89 ? -3.561 -5.405 6.960 1.00 98.56 89 GLN A C 1
ATOM 700 O O . GLN A 1 89 ? -2.997 -4.748 6.084 1.00 98.56 89 GLN A O 1
ATOM 705 N N . VAL A 1 90 ? -3.313 -5.215 8.263 1.00 98.62 90 VAL A N 1
ATOM 706 C CA . VAL A 1 90 ? -2.381 -4.175 8.743 1.00 98.62 90 VAL A CA 1
ATOM 707 C C . VAL A 1 90 ? -0.938 -4.452 8.308 1.00 98.62 90 VAL A C 1
ATOM 709 O O . VAL A 1 90 ? -0.178 -3.537 7.999 1.00 98.62 90 VAL A O 1
ATOM 712 N N . MET A 1 91 ? -0.563 -5.729 8.219 1.00 98.56 91 MET A N 1
ATOM 713 C CA . MET A 1 91 ? 0.739 -6.147 7.699 1.00 98.56 91 MET A CA 1
ATOM 714 C C . MET A 1 91 ? 0.863 -5.866 6.198 1.00 98.56 91 MET A C 1
ATOM 716 O O . MET A 1 91 ? 1.945 -5.513 5.724 1.00 98.56 91 MET A O 1
ATOM 720 N N . SER A 1 92 ? -0.238 -5.991 5.454 1.00 98.56 92 SER A N 1
ATOM 721 C CA . SER A 1 92 ? -0.257 -5.747 4.011 1.00 98.56 92 SER A CA 1
ATOM 722 C C . SER A 1 92 ? -0.137 -4.263 3.684 1.00 98.56 92 SER A C 1
ATOM 724 O O . SER A 1 92 ? 0.723 -3.908 2.888 1.00 98.56 92 SER A O 1
ATOM 726 N N . ILE A 1 93 ? -0.877 -3.375 4.361 1.00 98.75 93 ILE A N 1
ATOM 727 C CA . ILE A 1 93 ? -0.714 -1.925 4.148 1.00 98.75 93 ILE A CA 1
ATOM 728 C C . ILE A 1 93 ? 0.691 -1.438 4.537 1.00 98.75 93 ILE A C 1
ATOM 730 O O . ILE A 1 93 ? 1.284 -0.651 3.808 1.00 98.75 93 ILE A O 1
ATOM 734 N N . ALA A 1 94 ? 1.282 -1.978 5.610 1.00 98.75 94 ALA A N 1
ATOM 735 C CA . ALA A 1 94 ? 2.672 -1.691 5.974 1.00 98.75 94 ALA A CA 1
ATOM 736 C C . ALA A 1 94 ? 3.677 -2.177 4.912 1.00 98.75 94 ALA A C 1
ATOM 738 O O . ALA A 1 94 ? 4.728 -1.571 4.701 1.00 98.75 94 ALA A O 1
ATOM 739 N N . THR A 1 95 ? 3.371 -3.293 4.246 1.00 98.75 95 THR A N 1
ATOM 740 C CA . THR A 1 95 ? 4.195 -3.833 3.158 1.00 98.75 95 THR A CA 1
ATOM 741 C C . THR A 1 95 ? 4.047 -2.997 1.891 1.00 98.75 95 THR A C 1
ATOM 743 O O . THR A 1 95 ? 5.063 -2.678 1.278 1.00 98.75 95 THR A O 1
ATOM 746 N N . LEU A 1 96 ? 2.826 -2.585 1.533 1.00 98.75 96 LEU A N 1
ATOM 747 C CA . LEU A 1 96 ? 2.575 -1.665 0.422 1.00 98.75 96 LEU A CA 1
ATOM 748 C C . LEU A 1 96 ? 3.265 -0.319 0.640 1.00 98.75 96 LEU A C 1
ATOM 750 O O . LEU A 1 96 ? 3.926 0.154 -0.276 1.00 98.75 96 LEU A O 1
ATOM 754 N N . ASP A 1 97 ? 3.206 0.251 1.848 1.00 98.75 97 ASP A N 1
ATOM 755 C CA . ASP A 1 97 ? 3.984 1.444 2.195 1.00 98.75 97 ASP A CA 1
ATOM 756 C C . ASP A 1 97 ? 5.476 1.188 1.958 1.00 98.75 97 ASP A C 1
ATOM 758 O O . ASP A 1 97 ? 6.123 1.919 1.214 1.00 98.75 97 ASP A O 1
ATOM 762 N N . LYS A 1 98 ? 6.034 0.086 2.461 1.00 98.50 98 LYS A N 1
ATOM 763 C CA . LYS A 1 98 ? 7.449 -0.223 2.219 1.00 98.50 98 LYS A CA 1
ATOM 764 C C . LYS A 1 98 ? 7.806 -0.390 0.729 1.00 98.50 98 LYS A C 1
ATOM 766 O O . LYS A 1 98 ? 8.939 -0.083 0.354 1.00 98.50 98 LYS A O 1
ATOM 771 N N . CYS A 1 99 ? 6.889 -0.892 -0.094 1.00 98.62 99 CYS A N 1
ATOM 772 C CA . CYS A 1 99 ? 7.097 -1.059 -1.535 1.00 98.62 99 CYS A CA 1
ATOM 773 C C . CYS A 1 99 ? 6.896 0.247 -2.315 1.00 98.62 99 CYS A C 1
ATOM 775 O O . CYS A 1 99 ? 7.539 0.439 -3.339 1.00 98.62 99 CYS A O 1
ATOM 777 N N . TYR A 1 100 ? 6.032 1.150 -1.850 1.00 98.62 100 TYR A N 1
ATOM 778 C CA . TYR A 1 100 ? 5.698 2.373 -2.572 1.00 98.62 100 TYR A CA 1
ATOM 779 C C . TYR A 1 100 ? 6.938 3.234 -2.828 1.00 98.62 100 TYR A C 1
ATOM 781 O O . TYR A 1 100 ? 7.678 3.568 -1.892 1.00 98.62 100 TYR A O 1
ATOM 789 N N . ASN A 1 101 ? 7.139 3.591 -4.100 1.00 97.94 101 ASN A N 1
ATOM 790 C CA . ASN A 1 101 ? 8.277 4.351 -4.604 1.00 97.94 101 ASN A CA 1
ATOM 791 C C . ASN A 1 101 ? 9.649 3.821 -4.118 1.00 97.94 101 ASN A C 1
ATOM 793 O O . ASN A 1 101 ? 10.534 4.605 -3.769 1.00 97.94 101 ASN A O 1
ATOM 797 N N . ASN A 1 102 ? 9.810 2.493 -4.028 1.00 97.88 102 ASN A N 1
ATOM 798 C CA . ASN A 1 102 ? 11.020 1.853 -3.511 1.00 97.88 102 ASN A CA 1
ATOM 799 C C . ASN A 1 102 ? 11.746 1.019 -4.590 1.00 97.88 102 ASN A C 1
ATOM 801 O O . ASN A 1 102 ? 11.230 -0.030 -4.984 1.00 97.88 102 ASN A O 1
ATOM 805 N N . PRO A 1 103 ? 12.961 1.415 -5.026 1.00 97.06 103 PRO A N 1
ATOM 806 C CA . PRO A 1 103 ? 13.716 0.676 -6.040 1.00 97.06 103 PRO A CA 1
ATOM 807 C C . PRO A 1 103 ? 14.197 -0.700 -5.554 1.00 97.06 103 PRO A C 1
ATOM 809 O O . PRO A 1 103 ? 14.483 -1.572 -6.372 1.00 97.06 103 PRO A O 1
ATOM 812 N N . ASP A 1 104 ? 14.241 -0.936 -4.237 1.00 96.88 104 ASP A N 1
ATOM 813 C CA . ASP A 1 104 ? 14.688 -2.209 -3.661 1.00 96.88 104 ASP A CA 1
ATOM 814 C C . ASP A 1 104 ? 13.797 -3.394 -4.074 1.00 96.88 104 ASP A C 1
ATOM 816 O O . ASP A 1 104 ? 14.238 -4.540 -4.013 1.00 96.88 104 ASP A O 1
ATOM 820 N N . VAL A 1 105 ? 12.558 -3.137 -4.520 1.00 97.81 105 VAL A N 1
ATOM 821 C CA . VAL A 1 105 ? 11.642 -4.170 -5.047 1.00 97.81 105 VAL A CA 1
ATOM 822 C C . VAL A 1 105 ? 12.231 -4.870 -6.278 1.00 97.81 105 VAL A C 1
ATOM 824 O O . VAL A 1 105 ? 11.965 -6.048 -6.507 1.00 97.81 105 VAL A O 1
ATOM 827 N N . PHE A 1 106 ? 13.065 -4.167 -7.047 1.00 97.00 106 PHE A N 1
ATOM 828 C CA . PHE A 1 106 ? 13.671 -4.675 -8.278 1.00 97.00 106 PHE A CA 1
ATOM 829 C C . PHE A 1 106 ? 15.054 -5.293 -8.067 1.00 97.00 106 PHE A C 1
ATOM 831 O O . PHE A 1 106 ? 15.554 -5.982 -8.952 1.00 97.00 106 PHE A O 1
ATOM 838 N N . THR A 1 107 ? 15.680 -5.064 -6.910 1.00 93.88 107 THR A N 1
ATOM 839 C CA . THR A 1 107 ? 17.057 -5.500 -6.627 1.00 93.88 107 THR A CA 1
ATOM 840 C C . THR A 1 107 ? 17.145 -6.553 -5.527 1.00 93.88 107 THR A C 1
ATOM 842 O O . THR A 1 107 ? 18.187 -7.193 -5.371 1.00 93.88 107 THR A O 1
ATOM 845 N N . GLY A 1 108 ? 16.070 -6.778 -4.766 1.00 91.12 108 GLY A N 1
ATOM 846 C CA . GLY A 1 108 ? 16.075 -7.771 -3.706 1.00 91.12 108 GLY A CA 1
ATOM 847 C C . GLY A 1 108 ? 14.739 -7.966 -3.002 1.00 91.12 108 GLY A C 1
ATOM 848 O O . GLY A 1 108 ? 13.659 -7.691 -3.515 1.00 91.12 108 GLY A O 1
ATOM 849 N N . VAL A 1 109 ? 14.827 -8.499 -1.783 1.00 93.19 109 VAL A N 1
ATOM 850 C CA . VAL A 1 109 ? 13.663 -8.894 -0.989 1.00 93.19 109 VAL A CA 1
ATOM 851 C C . VAL A 1 109 ? 13.233 -7.756 -0.065 1.00 93.19 109 VAL A C 1
ATOM 853 O O . VAL A 1 109 ? 13.873 -7.469 0.951 1.00 93.19 109 VAL A O 1
ATOM 856 N N . VAL A 1 110 ? 12.077 -7.160 -0.352 1.00 95.50 110 VAL A N 1
ATOM 857 C CA . VAL A 1 110 ? 11.512 -6.071 0.454 1.00 95.50 110 VAL A CA 1
ATOM 858 C C . VAL A 1 110 ? 10.602 -6.624 1.551 1.00 95.50 110 VAL A C 1
ATOM 860 O O . VAL A 1 110 ? 9.453 -6.969 1.323 1.00 95.50 110 VAL A O 1
ATOM 863 N N . LYS A 1 111 ? 11.092 -6.695 2.793 1.00 96.00 111 LYS A N 1
ATOM 864 C CA . LYS A 1 111 ? 10.298 -7.164 3.949 1.00 96.00 111 LYS A CA 1
ATOM 865 C C . LYS A 1 111 ? 10.233 -6.122 5.059 1.00 96.00 111 LYS A C 1
ATOM 867 O O . LYS A 1 111 ? 11.224 -5.446 5.361 1.00 96.00 111 LYS A O 1
ATOM 872 N N . ILE A 1 112 ? 9.074 -5.985 5.702 1.00 97.50 112 ILE A N 1
ATOM 873 C CA . ILE A 1 112 ? 8.962 -5.198 6.936 1.00 97.50 112 ILE A CA 1
ATOM 874 C C . ILE A 1 112 ? 9.822 -5.830 8.043 1.00 97.50 112 ILE A C 1
ATOM 876 O O . ILE A 1 112 ? 10.025 -7.044 8.090 1.00 97.50 112 ILE A O 1
ATOM 880 N N . ARG A 1 113 ? 10.397 -5.000 8.920 1.00 97.56 113 ARG A N 1
ATOM 881 C CA . ARG A 1 113 ? 11.275 -5.491 9.995 1.00 97.56 113 ARG A CA 1
ATOM 882 C C . ARG A 1 113 ? 10.456 -6.268 11.026 1.00 97.56 113 ARG A C 1
ATOM 884 O O . ARG A 1 113 ? 9.371 -5.826 11.390 1.00 97.56 113 ARG A O 1
ATOM 891 N N . LYS A 1 114 ? 11.029 -7.337 11.596 1.00 97.56 114 LYS A N 1
ATOM 892 C CA . LYS A 1 114 ? 10.369 -8.170 12.625 1.00 97.56 114 LYS A CA 1
ATOM 893 C C . LYS A 1 114 ? 9.814 -7.349 13.796 1.00 97.56 114 LYS A C 1
ATOM 895 O O . LYS A 1 114 ? 8.715 -7.619 14.255 1.00 97.56 114 LYS A O 1
ATOM 900 N N . GLY A 1 115 ? 10.534 -6.312 14.235 1.00 98.38 115 GLY A N 1
ATOM 901 C CA . GLY A 1 115 ? 10.060 -5.412 15.294 1.00 98.38 115 GLY A CA 1
ATOM 902 C C . GLY A 1 115 ? 8.786 -4.643 14.925 1.00 98.38 115 GLY A C 1
ATOM 903 O O . GLY A 1 115 ? 7.893 -4.518 15.758 1.00 98.38 115 GLY A O 1
ATOM 904 N N . LEU A 1 116 ? 8.665 -4.189 13.670 1.00 98.00 116 LEU A N 1
ATOM 905 C CA . LEU A 1 116 ? 7.435 -3.562 13.180 1.00 98.00 116 LEU A CA 1
ATOM 906 C C . LEU A 1 116 ? 6.304 -4.590 13.124 1.00 98.00 116 LEU A C 1
ATOM 908 O O . LEU A 1 116 ? 5.211 -4.303 13.591 1.00 98.00 116 LEU A O 1
ATOM 912 N N . SER A 1 117 ? 6.579 -5.802 12.639 1.00 98.00 117 SER A N 1
ATOM 913 C CA . SER A 1 117 ? 5.599 -6.893 12.626 1.00 98.00 117 SER A CA 1
ATOM 914 C C . SER A 1 117 ? 5.075 -7.218 14.026 1.00 98.00 117 SER A C 1
ATOM 916 O O . SER A 1 117 ? 3.866 -7.300 14.215 1.00 98.00 117 SER A O 1
ATOM 918 N N . CYS A 1 118 ? 5.953 -7.326 15.030 1.00 98.38 118 CYS A N 1
ATOM 919 C CA . CYS A 1 118 ? 5.538 -7.518 16.420 1.00 98.38 118 CYS A CA 1
ATOM 920 C C . CYS A 1 118 ? 4.673 -6.354 16.919 1.00 98.38 118 CYS A C 1
ATOM 922 O O . CYS A 1 118 ? 3.635 -6.594 17.527 1.00 98.38 118 CYS A O 1
ATOM 924 N N . LYS A 1 119 ? 5.062 -5.102 16.633 1.00 98.25 119 LYS A N 1
ATOM 925 C CA . LYS A 1 119 ? 4.277 -3.916 17.009 1.00 98.25 119 LYS A CA 1
ATOM 926 C C . LYS A 1 119 ? 2.878 -3.944 16.388 1.00 98.25 119 LYS A C 1
ATOM 928 O O . LYS A 1 119 ? 1.910 -3.679 17.088 1.00 98.25 119 LYS A O 1
ATOM 933 N N . LEU A 1 120 ? 2.770 -4.298 15.108 1.00 98.19 120 LEU A N 1
ATOM 934 C CA . LEU A 1 120 ? 1.488 -4.425 14.412 1.00 98.19 120 LEU A CA 1
ATOM 935 C C . LEU A 1 120 ? 0.612 -5.516 15.033 1.00 98.19 120 LEU A C 1
ATOM 937 O O . LEU A 1 120 ? -0.549 -5.266 15.324 1.00 98.19 120 LEU A O 1
ATOM 941 N N . ILE A 1 121 ? 1.173 -6.696 15.308 1.00 98.06 121 ILE A N 1
ATOM 942 C CA . ILE A 1 121 ? 0.444 -7.811 15.935 1.00 98.06 121 ILE A CA 1
ATOM 943 C C . ILE A 1 121 ? -0.068 -7.442 17.338 1.00 98.06 121 ILE A C 1
ATOM 945 O O . ILE A 1 121 ? -1.182 -7.821 17.706 1.00 98.06 121 ILE A O 1
ATOM 949 N N . LEU A 1 122 ? 0.742 -6.723 18.122 1.00 97.62 122 LEU A N 1
ATOM 950 C CA . LEU A 1 122 ? 0.388 -6.298 19.479 1.00 97.62 122 LEU A CA 1
ATOM 951 C C . LEU A 1 122 ? -0.673 -5.193 19.492 1.00 97.62 122 LEU A C 1
ATOM 953 O O . LEU A 1 122 ? -1.530 -5.212 20.369 1.00 97.62 122 LEU A O 1
ATOM 957 N N . ASN A 1 123 ? -0.639 -4.285 18.515 1.00 95.75 123 ASN A N 1
ATOM 958 C CA . ASN A 1 123 ? -1.538 -3.133 18.399 1.00 95.75 123 ASN A CA 1
ATOM 959 C C . ASN A 1 123 ? -2.660 -3.378 17.373 1.00 95.75 123 ASN A C 1
ATOM 961 O O . ASN A 1 123 ? -3.027 -2.477 16.630 1.00 95.75 123 ASN A O 1
ATOM 965 N N . THR A 1 124 ? -3.137 -4.617 17.249 1.00 97.75 124 THR A N 1
ATOM 966 C CA . THR A 1 124 ? -4.290 -4.961 16.402 1.00 97.75 124 THR A CA 1
ATOM 967 C C . THR A 1 124 ? -5.288 -5.744 17.241 1.00 97.75 124 THR A C 1
ATOM 969 O O . THR A 1 124 ? -5.381 -6.970 17.140 1.00 97.75 124 THR A O 1
ATOM 972 N N . ASN A 1 125 ? -5.991 -5.040 18.128 1.00 95.56 125 ASN A N 1
ATOM 973 C CA . ASN A 1 125 ? -6.961 -5.625 19.057 1.00 95.56 125 ASN A CA 1
ATOM 974 C C . ASN A 1 125 ? -8.405 -5.216 18.754 1.00 95.56 125 ASN A C 1
ATOM 976 O O . ASN A 1 125 ? -9.320 -6.003 18.995 1.00 95.56 125 ASN A O 1
ATOM 980 N N . ASP A 1 126 ? -8.611 -4.024 18.198 1.00 95.94 126 ASP A N 1
ATOM 981 C CA . ASP A 1 126 ? -9.925 -3.506 17.828 1.00 95.94 126 ASP A CA 1
ATOM 982 C C . ASP A 1 126 ? -9.878 -2.671 16.536 1.00 95.94 126 ASP A C 1
ATOM 984 O O . ASP A 1 126 ? -8.822 -2.453 15.936 1.00 95.94 126 ASP A O 1
ATOM 988 N N . MET A 1 127 ? -11.051 -2.226 16.077 1.00 96.06 127 MET A N 1
ATOM 989 C CA . MET A 1 127 ? -11.177 -1.480 14.824 1.00 96.06 127 MET A CA 1
ATOM 990 C C . MET A 1 127 ? -10.479 -0.116 14.869 1.00 96.06 127 MET A C 1
ATOM 992 O O . MET A 1 127 ? -10.016 0.355 13.833 1.00 96.06 127 MET A O 1
ATOM 996 N N . ARG A 1 128 ? -10.365 0.513 16.045 1.00 95.19 128 ARG A N 1
ATOM 997 C CA . ARG A 1 128 ? -9.707 1.816 16.177 1.00 95.19 128 ARG A CA 1
ATOM 998 C C . ARG A 1 128 ? -8.212 1.679 15.924 1.00 95.19 128 ARG A C 1
ATOM 1000 O O . ARG A 1 128 ? -7.675 2.430 15.119 1.00 95.19 128 ARG A O 1
ATOM 1007 N N . GLU A 1 129 ? -7.564 0.692 16.539 1.00 96.19 129 GLU A N 1
ATOM 1008 C CA . GLU A 1 129 ? -6.130 0.461 16.325 1.00 96.19 129 GLU A CA 1
ATOM 1009 C C . GLU A 1 129 ? -5.812 0.077 14.866 1.00 96.19 129 GLU A C 1
ATOM 1011 O O . GLU A 1 129 ? -4.806 0.518 14.297 1.00 96.19 129 GLU A O 1
ATOM 1016 N N . VAL A 1 130 ? -6.702 -0.691 14.222 1.00 97.94 130 VAL A N 1
ATOM 1017 C CA . VAL A 1 130 ? -6.612 -0.985 12.783 1.00 97.94 130 VAL A CA 1
ATOM 1018 C C . VAL A 1 130 ? -6.699 0.302 11.965 1.00 97.94 130 VAL A C 1
ATOM 1020 O O . VAL A 1 130 ? -5.823 0.559 11.142 1.00 97.94 130 VAL A O 1
ATOM 1023 N N . GLN A 1 131 ? -7.718 1.131 12.200 1.00 97.25 131 GLN A N 1
ATOM 1024 C CA . GLN A 1 131 ? -7.911 2.395 11.483 1.00 97.25 131 GLN A CA 1
ATOM 1025 C C . GLN A 1 131 ? -6.723 3.342 11.658 1.00 97.25 131 GLN A C 1
ATOM 1027 O O . GLN A 1 131 ? -6.243 3.886 10.666 1.00 97.25 131 GLN A O 1
ATOM 1032 N N . ASP A 1 132 ? -6.204 3.494 12.879 1.00 96.88 132 ASP A N 1
ATOM 1033 C CA . ASP A 1 132 ? -5.033 4.331 13.164 1.00 96.88 132 ASP A CA 1
ATOM 1034 C C . ASP A 1 132 ? -3.788 3.834 12.409 1.00 96.88 132 ASP A C 1
ATOM 1036 O O . ASP A 1 132 ? -3.004 4.630 11.881 1.00 96.88 132 ASP A O 1
ATOM 1040 N N . THR A 1 133 ? -3.635 2.514 12.279 1.00 98.19 133 THR A N 1
ATOM 1041 C CA . THR A 1 133 ? -2.565 1.909 11.479 1.00 98.19 133 THR A CA 1
ATOM 1042 C C . THR A 1 133 ? -2.727 2.215 9.988 1.00 98.19 133 THR A C 1
ATOM 1044 O O . THR A 1 133 ? -1.767 2.636 9.341 1.00 98.19 133 THR A O 1
ATOM 1047 N N . PHE A 1 134 ? -3.932 2.048 9.435 1.00 98.38 134 PHE A N 1
ATOM 1048 C CA . PHE A 1 134 ? -4.213 2.367 8.031 1.00 98.38 134 PHE A CA 1
ATOM 1049 C C . PHE A 1 134 ? -4.018 3.854 7.723 1.00 98.38 134 PHE A C 1
ATOM 1051 O O . PHE A 1 134 ? -3.420 4.171 6.699 1.00 98.38 134 PHE A O 1
ATOM 1058 N N . ILE A 1 135 ? -4.451 4.748 8.617 1.00 97.88 135 ILE A N 1
ATOM 1059 C CA . ILE A 1 135 ? -4.210 6.194 8.513 1.00 97.88 135 ILE A CA 1
ATOM 1060 C C . ILE A 1 135 ? -2.708 6.471 8.446 1.00 97.88 135 ILE A C 1
ATOM 1062 O O . ILE A 1 135 ? -2.251 7.100 7.498 1.00 97.88 135 ILE A O 1
ATOM 1066 N N . THR A 1 136 ? -1.938 5.933 9.398 1.00 98.25 136 THR A N 1
ATOM 1067 C CA . THR A 1 136 ? -0.487 6.168 9.488 1.00 98.25 136 THR A CA 1
ATOM 1068 C C . THR A 1 136 ? 0.229 5.813 8.181 1.00 98.25 136 THR A C 1
ATOM 1070 O O . THR A 1 136 ? 1.057 6.577 7.686 1.00 98.25 136 THR A O 1
ATOM 1073 N N . PHE A 1 137 ? -0.084 4.652 7.600 1.00 98.69 137 PHE A N 1
ATOM 1074 C CA . PHE A 1 137 ? 0.557 4.216 6.359 1.00 98.69 137 PHE A CA 1
ATOM 1075 C C . PHE A 1 137 ? -0.003 4.915 5.114 1.00 98.69 137 PHE A C 1
ATOM 1077 O O . PHE A 1 137 ? 0.766 5.202 4.201 1.00 98.69 137 PHE A O 1
ATOM 1084 N N . ALA A 1 138 ? -1.295 5.253 5.075 1.00 98.44 138 ALA A N 1
ATOM 1085 C CA . ALA A 1 138 ? -1.868 6.041 3.983 1.00 98.44 138 ALA A CA 1
ATOM 1086 C C . ALA A 1 138 ? -1.256 7.453 3.920 1.00 98.44 138 ALA A C 1
ATOM 1088 O O . ALA A 1 138 ? -0.905 7.918 2.835 1.00 98.44 138 ALA A O 1
ATOM 1089 N N . GLU A 1 139 ? -1.056 8.107 5.070 1.00 98.38 139 GLU A N 1
ATOM 1090 C CA . GLU A 1 139 ? -0.370 9.404 5.171 1.00 98.38 139 GLU A CA 1
ATOM 1091 C C . GLU A 1 139 ? 1.099 9.301 4.739 1.00 98.38 139 GLU A C 1
ATOM 1093 O O . GLU A 1 139 ? 1.583 10.139 3.977 1.00 98.38 139 GLU A O 1
ATOM 1098 N N . SER A 1 140 ? 1.801 8.245 5.164 1.00 98.56 140 SER A N 1
ATOM 1099 C CA . SER A 1 140 ? 3.185 7.979 4.747 1.00 98.56 140 SER A CA 1
ATOM 1100 C C . SER A 1 140 ? 3.307 7.818 3.226 1.00 98.56 140 SER A C 1
ATOM 1102 O O . SER A 1 140 ? 4.163 8.458 2.608 1.00 98.56 140 SER A O 1
ATOM 1104 N N . ILE A 1 141 ? 2.423 7.033 2.599 1.00 98.62 141 ILE A N 1
ATOM 1105 C CA . ILE A 1 141 ? 2.371 6.866 1.139 1.00 98.62 141 ILE A CA 1
ATOM 1106 C C . ILE A 1 141 ? 2.070 8.203 0.454 1.00 98.62 141 ILE A C 1
ATOM 1108 O O . ILE A 1 141 ? 2.814 8.612 -0.438 1.00 98.62 141 ILE A O 1
ATOM 1112 N N . ALA A 1 142 ? 1.037 8.920 0.904 1.00 98.12 142 ALA A N 1
ATOM 1113 C CA . ALA A 1 142 ? 0.651 10.205 0.325 1.00 98.12 142 ALA A CA 1
ATOM 1114 C C . ALA A 1 142 ? 1.787 11.241 0.403 1.00 98.12 142 ALA A C 1
ATOM 1116 O O . ALA A 1 142 ? 2.011 11.982 -0.551 1.00 98.12 142 ALA A O 1
ATOM 1117 N N . SER A 1 143 ? 2.557 11.252 1.498 1.00 97.94 143 SER A N 1
ATOM 1118 C CA . SER A 1 143 ? 3.695 12.165 1.677 1.00 97.94 143 SER A CA 1
ATOM 1119 C C . SER A 1 143 ? 4.867 11.891 0.726 1.00 97.94 143 SER A C 1
ATOM 1121 O O . SER A 1 143 ? 5.645 12.798 0.429 1.00 97.94 143 SER A O 1
ATOM 1123 N N . ARG A 1 144 ? 4.995 10.650 0.236 1.00 97.50 144 ARG A N 1
ATOM 1124 C CA . ARG A 1 144 ? 6.042 10.222 -0.705 1.00 97.50 144 ARG A CA 1
ATOM 1125 C C . ARG A 1 144 ? 5.588 10.237 -2.164 1.00 97.50 144 ARG A C 1
ATOM 1127 O O . ARG A 1 144 ? 6.416 10.005 -3.046 1.00 97.50 144 ARG A O 1
ATOM 1134 N N . ALA A 1 145 ? 4.309 10.505 -2.428 1.00 96.19 145 ALA A N 1
ATOM 1135 C CA . ALA A 1 145 ? 3.768 10.587 -3.776 1.00 96.19 145 ALA A CA 1
ATOM 1136 C C . ALA A 1 145 ? 4.333 11.813 -4.513 1.00 96.19 145 ALA A C 1
ATOM 1138 O O . ALA A 1 145 ? 4.269 12.943 -4.027 1.00 96.19 145 ALA A O 1
ATOM 1139 N N . SER A 1 146 ? 4.890 11.594 -5.704 1.00 93.62 146 SER A N 1
ATOM 1140 C CA . SER A 1 146 ? 5.490 12.649 -6.529 1.00 93.62 146 SER A CA 1
ATOM 1141 C C . SER A 1 146 ? 4.540 13.080 -7.638 1.00 93.62 146 SER A C 1
ATOM 1143 O O . SER A 1 146 ? 3.981 12.231 -8.319 1.00 93.62 146 SER A O 1
ATOM 1145 N N . LYS A 1 147 ? 4.425 14.389 -7.898 1.00 94.38 147 LYS A N 1
ATOM 1146 C CA . LYS A 1 147 ? 3.624 14.929 -9.016 1.00 94.38 147 LYS A CA 1
ATOM 1147 C C . LYS A 1 147 ? 4.092 14.460 -10.397 1.00 94.38 147 LYS A C 1
ATOM 1149 O O . LYS A 1 147 ? 3.337 14.558 -11.354 1.00 94.38 147 LYS A O 1
ATOM 1154 N N . ASN A 1 148 ? 5.334 13.988 -10.495 1.00 92.81 148 ASN A N 1
ATOM 1155 C CA . ASN A 1 148 ? 5.892 13.453 -11.735 1.00 92.81 148 ASN A CA 1
ATOM 1156 C C . ASN A 1 148 ? 5.438 12.007 -12.002 1.00 92.81 148 ASN A C 1
ATOM 1158 O O . ASN A 1 148 ? 5.671 11.497 -13.093 1.00 92.81 148 ASN A O 1
ATOM 1162 N N . ASP A 1 149 ? 4.836 11.339 -11.013 1.00 94.31 149 ASP A N 1
ATOM 1163 C CA . ASP A 1 149 ? 4.330 9.979 -11.152 1.00 94.31 149 ASP A CA 1
ATOM 1164 C C . ASP A 1 149 ? 2.978 9.972 -11.896 1.00 94.31 149 ASP A C 1
ATOM 1166 O O . ASP A 1 149 ? 2.066 10.707 -11.504 1.00 94.31 149 ASP A O 1
ATOM 1170 N N . PRO A 1 150 ? 2.791 9.127 -12.928 1.00 95.56 150 PRO A N 1
ATOM 1171 C CA . PRO A 1 150 ? 1.530 9.058 -13.672 1.00 95.56 150 PRO A CA 1
ATOM 1172 C C . PRO A 1 150 ? 0.309 8.686 -12.816 1.00 95.56 150 PRO A C 1
ATOM 1174 O O . PRO A 1 150 ? -0.821 9.028 -13.164 1.00 95.56 150 PRO A O 1
ATOM 1177 N N . SER A 1 151 ? 0.520 7.983 -11.700 1.00 96.19 151 SER A N 1
ATOM 1178 C CA . SER A 1 151 ? -0.530 7.538 -10.780 1.00 96.19 151 SER A CA 1
ATOM 1179 C C . SER A 1 151 ? -0.726 8.491 -9.597 1.00 96.19 151 SER A C 1
ATOM 1181 O O . SER A 1 151 ? -1.500 8.170 -8.692 1.00 96.19 151 SER A O 1
ATOM 1183 N N . TYR A 1 152 ? -0.082 9.664 -9.586 1.00 97.56 152 TYR A N 1
ATOM 1184 C CA . TYR A 1 152 ? -0.106 10.616 -8.470 1.00 97.56 152 TYR A CA 1
ATOM 1185 C C . TYR A 1 152 ? -1.522 10.949 -7.977 1.00 97.56 152 TYR A C 1
ATOM 1187 O O . TYR A 1 152 ? -1.844 10.708 -6.812 1.00 97.56 152 TYR A O 1
ATOM 1195 N N . GLU A 1 153 ? -2.392 11.443 -8.864 1.00 97.75 153 GLU A N 1
ATOM 1196 C CA . GLU A 1 153 ? -3.752 11.866 -8.497 1.00 97.75 153 GLU A CA 1
ATOM 1197 C C . GLU A 1 153 ? -4.593 10.702 -7.963 1.00 97.75 153 GLU A C 1
ATOM 1199 O O . GLU A 1 153 ? -5.311 10.843 -6.972 1.00 97.75 153 GLU A O 1
ATOM 1204 N N . LYS A 1 154 ? -4.471 9.524 -8.586 1.00 98.00 154 LYS A N 1
ATOM 1205 C CA . LYS A 1 154 ? -5.173 8.313 -8.141 1.00 98.00 154 LYS A CA 1
ATOM 1206 C C . LYS A 1 154 ? -4.680 7.846 -6.776 1.00 98.00 154 LYS A C 1
ATOM 1208 O O . LYS A 1 154 ? -5.491 7.456 -5.944 1.00 98.00 154 LYS A O 1
ATOM 1213 N N . THR A 1 155 ? -3.373 7.924 -6.535 1.00 98.31 155 THR A N 1
ATOM 1214 C CA . THR A 1 155 ? -2.767 7.542 -5.253 1.00 98.31 155 THR A CA 1
ATOM 1215 C C . THR A 1 155 ? -3.275 8.431 -4.131 1.00 98.31 155 THR A C 1
ATOM 1217 O O . THR A 1 155 ? -3.731 7.918 -3.112 1.00 98.31 155 THR A O 1
ATOM 1220 N N . LEU A 1 156 ? -3.259 9.754 -4.332 1.00 98.19 156 LEU A N 1
ATOM 1221 C CA . LEU A 1 156 ? -3.789 10.692 -3.345 1.00 98.19 156 LEU A CA 1
ATOM 1222 C C . LEU A 1 156 ? -5.265 10.436 -3.070 1.00 98.19 156 LEU A C 1
ATOM 1224 O O . LEU A 1 156 ? -5.643 10.288 -1.913 1.00 98.19 156 LEU A O 1
ATOM 1228 N N . LYS A 1 157 ? -6.075 10.273 -4.120 1.00 98.31 157 LYS A N 1
ATOM 1229 C CA . LYS A 1 157 ? -7.499 9.967 -3.976 1.00 98.31 157 LYS A CA 1
ATOM 1230 C C . LYS A 1 157 ? -7.745 8.664 -3.206 1.00 98.31 157 LYS A C 1
ATOM 1232 O O . LYS A 1 157 ? -8.653 8.603 -2.375 1.00 98.31 157 LYS A O 1
ATOM 1237 N N . ALA A 1 158 ? -6.959 7.617 -3.464 1.00 98.31 158 ALA A N 1
ATOM 1238 C CA . ALA A 1 158 ? -7.059 6.354 -2.736 1.00 98.31 158 ALA A CA 1
ATOM 1239 C C . ALA A 1 158 ? -6.710 6.542 -1.250 1.00 98.31 158 ALA A C 1
ATOM 1241 O O . ALA A 1 158 ? -7.473 6.111 -0.385 1.00 98.31 158 ALA A O 1
ATOM 1242 N N . CYS A 1 159 ? -5.618 7.250 -0.939 1.00 98.19 159 CYS A N 1
ATOM 1243 C CA . CYS A 1 159 ? -5.246 7.579 0.439 1.00 98.19 159 CYS A CA 1
ATOM 1244 C C . CYS A 1 159 ? -6.313 8.434 1.143 1.00 98.19 159 CYS A C 1
ATOM 1246 O O . CYS A 1 159 ? -6.704 8.111 2.261 1.00 98.19 159 CYS A O 1
ATOM 1248 N N . GLU A 1 160 ? -6.836 9.474 0.493 1.00 97.56 160 GLU A N 1
ATOM 1249 C CA . GLU A 1 160 ? -7.926 10.312 1.012 1.00 97.56 160 GLU A CA 1
ATOM 1250 C C . GLU A 1 160 ? -9.175 9.481 1.316 1.00 97.56 160 GLU A C 1
ATOM 1252 O O . GLU A 1 160 ? -9.746 9.595 2.397 1.00 97.56 160 GLU A O 1
ATOM 1257 N N . THR A 1 161 ? -9.546 8.564 0.420 1.00 97.31 161 THR A N 1
ATOM 1258 C CA . THR A 1 161 ? -10.684 7.657 0.629 1.00 97.31 161 THR A CA 1
ATOM 1259 C C . THR A 1 161 ? -10.488 6.788 1.876 1.00 97.31 161 THR A C 1
ATOM 1261 O O . THR A 1 161 ? -11.433 6.583 2.642 1.00 97.31 161 THR A O 1
ATOM 1264 N N . ILE A 1 162 ? -9.266 6.300 2.124 1.00 97.12 162 ILE A N 1
ATOM 1265 C CA . ILE A 1 162 ? -8.929 5.544 3.341 1.00 97.12 162 ILE A CA 1
ATOM 1266 C C . ILE A 1 162 ? -9.091 6.429 4.584 1.00 97.12 162 ILE A C 1
ATOM 1268 O O . ILE A 1 162 ? -9.727 6.015 5.555 1.00 97.12 162 ILE A O 1
ATOM 1272 N N . LEU A 1 163 ? -8.568 7.658 4.554 1.00 95.69 163 LEU A N 1
ATOM 1273 C CA . LEU A 1 163 ? -8.667 8.616 5.661 1.00 95.69 163 LEU A CA 1
ATOM 1274 C C . LEU A 1 163 ? -10.124 8.987 5.976 1.00 95.69 163 LEU A C 1
ATOM 1276 O O . LEU A 1 163 ? -10.536 9.007 7.141 1.00 95.69 163 LEU A O 1
ATOM 1280 N N . GLU A 1 164 ? -10.930 9.239 4.948 1.00 93.62 164 GLU A N 1
ATOM 1281 C CA . GLU A 1 164 ? -12.359 9.510 5.087 1.00 93.62 164 GLU A CA 1
ATOM 1282 C C . GLU A 1 164 ? -13.106 8.314 5.678 1.00 93.62 164 GLU A C 1
ATOM 1284 O O . GLU A 1 164 ? -13.924 8.481 6.584 1.00 93.62 164 GLU A O 1
ATOM 1289 N N . HIS A 1 165 ? -12.810 7.099 5.211 1.00 91.75 165 HIS A N 1
ATOM 1290 C CA . HIS A 1 165 ? -13.432 5.886 5.734 1.00 91.75 165 HIS A CA 1
ATOM 1291 C C . HIS A 1 165 ? -13.100 5.689 7.220 1.00 91.75 165 HIS A C 1
ATOM 1293 O O . HIS A 1 165 ? -13.998 5.471 8.031 1.00 91.75 165 HIS A O 1
ATOM 1299 N N . CYS A 1 166 ? -11.833 5.861 7.605 1.00 90.62 166 CYS A N 1
ATOM 1300 C CA . CYS A 1 166 ? -11.404 5.755 8.998 1.00 90.62 166 CYS A CA 1
ATOM 1301 C C . CYS A 1 166 ? -11.947 6.887 9.890 1.00 90.62 166 CYS A C 1
ATOM 1303 O O . CYS A 1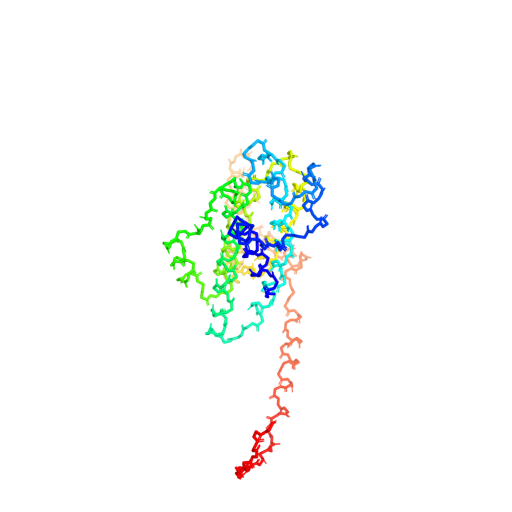 166 ? -12.128 6.690 11.089 1.00 90.62 166 CYS A O 1
ATOM 1305 N N . SER A 1 167 ? -12.206 8.083 9.352 1.00 83.12 167 SER A N 1
ATOM 1306 C CA . SER A 1 167 ? -12.718 9.216 10.141 1.00 83.12 167 SER A CA 1
ATOM 1307 C C . SER A 1 167 ? -14.226 9.156 10.398 1.00 83.12 167 SER A C 1
ATOM 1309 O O . SER A 1 167 ? -14.655 9.545 11.484 1.00 83.12 167 SER A O 1
ATOM 1311 N N . LYS A 1 168 ? -15.026 8.607 9.470 1.00 74.44 168 LYS A N 1
ATOM 1312 C CA . LYS A 1 168 ? -16.483 8.423 9.642 1.00 74.44 168 LYS A CA 1
ATOM 1313 C C . LYS A 1 168 ? -16.842 7.575 10.866 1.00 74.44 168 LYS A C 1
ATOM 1315 O O . LYS A 1 168 ? -17.843 7.844 11.530 1.00 74.44 168 LYS A O 1
ATOM 1320 N N . ASP A 1 169 ? -16.000 6.605 11.204 1.00 63.84 169 ASP A N 1
ATOM 1321 C CA . ASP A 1 169 ? -16.218 5.709 12.343 1.00 63.84 169 ASP A CA 1
ATOM 1322 C C . ASP A 1 169 ? -15.746 6.292 13.683 1.00 63.84 169 ASP A C 1
ATOM 1324 O O . ASP A 1 169 ? -16.146 5.819 14.754 1.00 63.84 169 ASP A O 1
ATOM 1328 N N . ARG A 1 170 ? -14.956 7.375 13.659 1.00 63.66 170 ARG A N 1
ATOM 1329 C CA . ARG A 1 170 ? -14.529 8.100 14.861 1.00 63.66 170 ARG A CA 1
ATOM 1330 C C . ARG A 1 170 ? -15.648 9.018 15.354 1.00 63.66 170 ARG A C 1
ATOM 1332 O O . ARG A 1 170 ? -15.550 10.240 15.307 1.00 63.66 170 ARG A O 1
ATOM 1339 N N . LYS A 1 171 ? -16.725 8.432 15.889 1.00 55.22 171 LYS A N 1
ATOM 1340 C CA . LYS A 1 171 ? -17.695 9.186 16.701 1.00 55.22 171 LYS A CA 1
ATOM 1341 C C . LYS A 1 171 ? -16.948 9.811 17.884 1.00 55.22 171 LYS A C 1
ATOM 1343 O O . LYS A 1 171 ? -16.363 9.090 18.694 1.00 55.22 171 LYS A O 1
ATOM 1348 N N . ILE A 1 172 ? -16.970 11.143 17.985 1.00 56.31 172 ILE A N 1
ATOM 1349 C CA . ILE A 1 172 ? -16.451 11.870 19.152 1.00 56.31 172 ILE A CA 1
ATOM 1350 C C . ILE A 1 172 ? -17.126 11.275 20.397 1.00 56.31 172 ILE A C 1
ATOM 1352 O O . ILE A 1 172 ? -18.354 11.128 20.399 1.00 56.31 172 ILE A O 1
ATOM 1356 N N . PRO A 1 173 ? -16.373 10.892 21.446 1.00 55.41 173 PRO A N 1
ATOM 1357 C CA . PRO A 1 173 ? -16.989 10.350 22.645 1.00 55.41 173 PRO A CA 1
ATOM 1358 C C . PRO A 1 173 ? -17.981 11.383 23.199 1.00 55.41 173 PRO A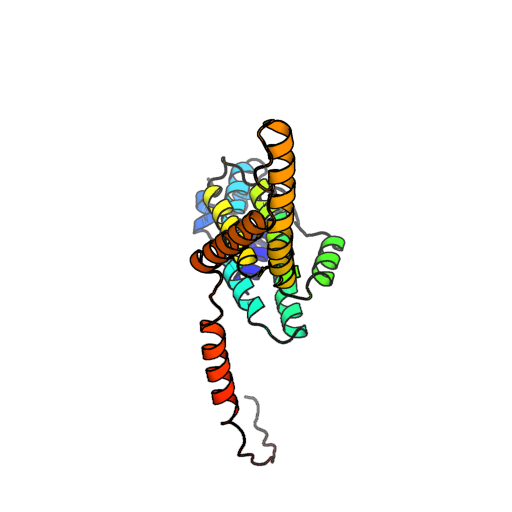 C 1
ATOM 1360 O O . PRO A 1 173 ? -17.606 12.547 23.363 1.00 55.41 173 PRO A O 1
ATOM 1363 N N . PRO A 1 174 ? -19.225 10.993 23.534 1.00 57.06 174 PRO A N 1
ATOM 1364 C CA . PRO A 1 174 ? -20.272 11.937 23.930 1.00 57.06 174 PRO A CA 1
ATOM 1365 C C . PRO A 1 174 ? -19.885 12.797 25.144 1.00 57.06 174 PRO A C 1
ATOM 1367 O O . PRO A 1 174 ? -20.425 13.883 25.324 1.00 57.06 174 PRO A O 1
ATOM 1370 N N . GLN A 1 175 ? -18.922 12.349 25.957 1.00 57.97 175 GLN A N 1
ATOM 1371 C CA . GLN A 1 175 ? -18.361 13.123 27.068 1.00 57.97 175 GLN A CA 1
ATOM 1372 C C . GLN A 1 175 ? -17.549 14.342 26.609 1.00 57.97 175 GLN A C 1
ATOM 1374 O O . GLN A 1 175 ? -17.654 15.399 27.223 1.00 57.97 175 GLN A O 1
ATOM 1379 N N . LEU A 1 176 ? -16.785 14.227 25.519 1.00 54.81 176 LEU A N 1
ATOM 1380 C CA . LEU A 1 176 ? -16.000 15.337 24.979 1.00 54.81 176 LEU A CA 1
ATOM 1381 C C . LEU A 1 176 ? -16.912 16.366 24.306 1.00 54.81 176 LEU A C 1
ATOM 1383 O O . LEU A 1 176 ? -16.745 17.560 24.526 1.00 54.81 176 LEU A O 1
ATOM 1387 N N . THR A 1 177 ? -17.947 15.912 23.592 1.00 60.78 177 THR A N 1
ATOM 1388 C CA . THR A 1 177 ? -18.995 16.795 23.057 1.00 60.78 177 THR A CA 1
ATOM 1389 C C . THR A 1 177 ? -19.721 17.539 24.180 1.00 60.78 177 THR A C 1
ATOM 1391 O O . THR A 1 177 ? -19.901 18.751 24.101 1.00 60.78 177 THR A O 1
ATOM 1394 N N . LYS A 1 178 ? -20.078 16.846 25.273 1.00 57.16 178 LYS A N 1
ATOM 1395 C CA . LYS A 1 178 ? -20.663 17.486 26.461 1.00 57.16 178 LYS A CA 1
ATOM 1396 C C . LYS A 1 178 ? -19.710 18.517 27.071 1.00 57.16 178 LYS A C 1
ATOM 1398 O O . LYS A 1 178 ? -20.131 19.640 27.317 1.00 57.16 178 LYS A O 1
ATOM 1403 N N . MET A 1 179 ? -18.433 18.182 27.263 1.00 57.47 179 MET A N 1
ATOM 1404 C CA . MET A 1 179 ? -17.429 19.116 27.792 1.00 57.47 179 MET A CA 1
ATOM 1405 C C . MET A 1 179 ? -17.241 20.354 26.909 1.00 57.47 179 MET A C 1
ATOM 1407 O O . MET A 1 179 ? -17.170 21.464 27.430 1.00 57.47 179 MET A O 1
ATOM 1411 N N . MET A 1 180 ? -17.194 20.188 25.585 1.00 58.44 180 MET A N 1
ATOM 1412 C CA . MET A 1 180 ? -17.077 21.303 24.640 1.00 58.44 180 MET A CA 1
ATOM 1413 C C . MET A 1 180 ? -18.296 22.233 24.706 1.00 58.44 180 MET A C 1
ATOM 1415 O O . MET A 1 180 ? -18.136 23.454 24.686 1.00 58.44 180 MET A O 1
ATOM 1419 N N . ASN A 1 181 ? -19.493 21.670 24.890 1.00 58.91 181 ASN A N 1
ATOM 1420 C CA . ASN A 1 181 ? -20.720 22.444 25.079 1.00 58.91 181 ASN A CA 1
ATOM 1421 C C . ASN A 1 181 ? -20.742 23.208 26.419 1.00 58.91 181 ASN A C 1
ATOM 1423 O O . ASN A 1 181 ? -21.303 24.298 26.477 1.00 58.91 181 ASN A O 1
ATOM 1427 N N . PHE A 1 182 ? -20.105 22.690 27.478 1.00 62.09 182 PHE A N 1
ATOM 1428 C CA . PHE A 1 182 ? -19.980 23.383 28.773 1.00 62.09 182 PHE A CA 1
ATOM 1429 C C . PHE A 1 182 ? -18.859 24.433 28.813 1.00 62.09 182 PHE A C 1
ATOM 1431 O O . PHE A 1 182 ? -18.982 25.431 29.519 1.00 62.09 182 PHE A O 1
ATOM 1438 N N . ALA A 1 183 ? -17.767 24.230 28.072 1.00 58.81 183 ALA A N 1
ATOM 1439 C CA . ALA A 1 183 ? -16.626 25.147 28.065 1.00 58.81 183 ALA A CA 1
ATOM 1440 C C . ALA A 1 183 ? -16.865 26.394 27.195 1.00 58.81 183 ALA A C 1
ATOM 1442 O O . ALA A 1 183 ? -16.368 27.476 27.512 1.00 58.81 183 ALA A O 1
ATOM 1443 N N . SER A 1 184 ? -17.651 26.264 26.120 1.00 68.00 184 SER A N 1
ATOM 1444 C CA . SER A 1 184 ? -17.919 27.347 25.164 1.00 68.00 184 SER A CA 1
ATOM 1445 C C . SER A 1 184 ? -18.534 28.616 25.798 1.00 68.00 184 SER A C 1
ATOM 1447 O O . SER A 1 184 ? -17.979 29.693 25.572 1.00 68.00 184 SER A O 1
ATOM 1449 N N . PRO A 1 185 ? -19.571 28.549 26.661 1.00 67.31 185 PRO A N 1
ATOM 1450 C CA . PRO A 1 185 ? -20.144 29.741 27.292 1.00 67.31 185 PRO A CA 1
ATOM 1451 C C . PRO A 1 185 ? -19.163 30.459 28.225 1.00 67.31 185 PRO A C 1
ATOM 1453 O O . PRO A 1 185 ? -19.126 31.686 28.256 1.00 67.31 185 PRO A O 1
ATOM 1456 N N . VAL A 1 186 ? -18.336 29.710 28.962 1.00 69.31 186 VAL A N 1
ATOM 1457 C CA . VAL A 1 186 ? -17.373 30.273 29.925 1.00 69.31 186 VAL A CA 1
ATOM 1458 C C . VAL A 1 186 ? -16.247 31.005 29.196 1.00 69.31 186 VAL A C 1
ATOM 1460 O O . VAL A 1 186 ? -15.873 32.110 29.580 1.00 69.31 186 VAL A O 1
ATOM 1463 N N . ILE A 1 187 ? -15.741 30.428 28.104 1.00 70.38 187 ILE A N 1
ATOM 1464 C CA . ILE A 1 187 ? -14.706 31.054 27.272 1.00 70.38 187 ILE A CA 1
ATOM 1465 C C . ILE A 1 187 ? -15.249 32.320 26.598 1.00 70.38 187 ILE A C 1
ATOM 1467 O O . ILE A 1 187 ? -14.576 33.351 26.608 1.00 70.38 187 ILE A O 1
ATOM 1471 N N . VAL A 1 188 ? -16.479 32.277 26.074 1.00 72.44 188 VAL A N 1
ATOM 1472 C CA . VAL A 1 188 ? -17.149 33.449 25.487 1.00 72.44 188 VAL A CA 1
ATOM 1473 C C . VAL A 1 188 ? -17.382 34.533 26.542 1.00 72.44 188 VAL A C 1
ATOM 1475 O O . VAL A 1 188 ? -17.093 35.696 26.275 1.00 72.44 188 VAL A O 1
ATOM 1478 N N . MET A 1 189 ? -17.812 34.173 27.754 1.00 69.44 189 MET A N 1
ATOM 1479 C CA . MET A 1 189 ? -18.008 35.113 28.863 1.00 69.44 189 MET A CA 1
ATOM 1480 C C . MET A 1 189 ? -16.695 35.790 29.283 1.00 69.44 189 MET A C 1
ATOM 1482 O O . MET A 1 189 ? -16.657 37.005 29.466 1.00 69.44 189 MET A O 1
ATOM 1486 N N . VAL A 1 190 ? -15.597 35.037 29.390 1.00 71.81 190 VAL A N 1
ATOM 1487 C CA . VAL A 1 190 ? -14.274 35.584 29.741 1.00 71.81 190 VAL A CA 1
ATOM 1488 C C . VAL A 1 190 ? -13.726 36.482 28.628 1.00 71.81 190 VAL A C 1
ATOM 1490 O O . VAL A 1 190 ? -13.166 37.541 28.917 1.00 71.81 190 VAL A O 1
ATOM 1493 N N . LEU A 1 191 ? -13.912 36.106 27.359 1.00 68.88 191 LEU A N 1
ATOM 1494 C CA . LEU A 1 191 ? -13.528 36.934 26.212 1.00 68.88 191 LEU A CA 1
ATOM 1495 C C . LEU A 1 191 ? -14.351 38.222 26.143 1.00 68.88 191 LEU A C 1
ATOM 1497 O O . LEU A 1 191 ? -13.768 39.290 25.987 1.00 68.88 191 LEU A O 1
ATOM 1501 N N . MET A 1 192 ? -15.668 38.143 26.337 1.00 65.88 192 MET A N 1
ATOM 1502 C CA . MET A 1 192 ? -16.559 39.306 26.406 1.00 65.88 192 MET A CA 1
ATOM 1503 C C . MET A 1 192 ? -16.148 40.251 27.539 1.00 65.88 192 MET A C 1
ATOM 1505 O O . MET A 1 192 ? -16.032 41.453 27.322 1.00 65.88 192 MET A O 1
ATOM 1509 N N . ASN A 1 193 ? -15.822 39.717 28.720 1.00 63.69 193 ASN A N 1
ATOM 1510 C CA . ASN A 1 193 ? -15.395 40.523 29.863 1.00 63.69 193 ASN A CA 1
ATOM 1511 C C . ASN A 1 193 ? -14.020 41.191 29.631 1.00 63.69 193 ASN A C 1
ATOM 1513 O O . ASN A 1 193 ? -13.801 42.340 30.011 1.00 63.69 193 ASN A O 1
ATOM 1517 N N . ASN A 1 194 ? -13.095 40.503 28.952 1.00 61.84 194 ASN A N 1
ATOM 1518 C CA . ASN A 1 194 ? -11.788 41.060 28.582 1.00 61.84 194 ASN A CA 1
ATOM 1519 C C . ASN A 1 194 ? -11.867 42.080 27.434 1.00 61.84 194 ASN A C 1
ATOM 1521 O O . ASN A 1 194 ? -11.090 43.035 27.422 1.00 61.84 194 ASN A O 1
ATOM 1525 N N . LEU A 1 195 ? -12.791 41.905 26.484 1.00 58.81 195 LEU A N 1
ATOM 1526 C CA . LEU A 1 195 ? -13.061 42.881 25.425 1.00 58.81 195 LEU A CA 1
ATOM 1527 C C . LEU A 1 195 ? -13.736 44.135 25.993 1.00 58.81 195 LEU A C 1
ATOM 1529 O O . LEU A 1 195 ? -13.319 45.241 25.659 1.00 58.81 195 LEU A O 1
ATOM 1533 N N . ASN A 1 196 ? -14.683 43.972 26.922 1.00 57.53 196 ASN A N 1
ATOM 1534 C CA . ASN A 1 196 ? -15.350 45.082 27.602 1.00 57.53 196 ASN A CA 1
ATOM 1535 C C . ASN A 1 196 ? -14.344 45.974 28.356 1.00 57.53 196 ASN A C 1
ATOM 1537 O O . ASN A 1 196 ? -14.339 47.193 28.204 1.00 57.53 196 ASN A O 1
ATOM 1541 N N . LYS A 1 197 ? -13.382 45.360 29.060 1.00 56.44 197 LYS A N 1
ATOM 1542 C CA . LYS A 1 197 ? -12.284 46.081 29.732 1.00 56.44 197 LYS A CA 1
ATOM 1543 C C . LYS A 1 197 ? -11.352 46.847 28.785 1.00 56.44 197 LYS A C 1
ATOM 1545 O O . LYS A 1 197 ? -10.683 47.772 29.234 1.00 56.44 197 LYS A O 1
ATOM 1550 N N . ARG A 1 198 ? -11.263 46.465 27.505 1.00 54.00 198 ARG A N 1
ATOM 1551 C CA . ARG A 1 198 ? -10.402 47.134 26.510 1.00 54.00 198 ARG A CA 1
ATOM 1552 C C . ARG A 1 198 ? -11.086 48.286 25.780 1.00 54.00 198 ARG A C 1
ATOM 1554 O O . ARG A 1 198 ? -10.380 49.157 25.286 1.00 54.00 198 ARG A O 1
ATOM 1561 N N . VAL A 1 199 ? -12.415 48.286 25.690 1.00 53.12 199 VAL A N 1
ATOM 1562 C CA . VAL A 1 199 ? -13.169 49.293 24.923 1.00 53.12 199 VAL A CA 1
ATOM 1563 C C . VAL A 1 199 ? -13.537 50.520 25.769 1.00 53.12 199 VAL A C 1
ATOM 1565 O O . VAL A 1 199 ? -13.886 51.552 25.210 1.00 53.12 199 VAL A O 1
ATOM 1568 N N . GLY A 1 200 ? -13.379 50.472 27.097 1.00 53.25 200 GLY A N 1
ATOM 1569 C CA . GLY A 1 200 ? -13.577 51.649 27.958 1.00 53.25 200 GLY A CA 1
ATOM 1570 C C . GLY A 1 200 ? -15.005 52.206 27.927 1.00 53.25 200 GLY A C 1
ATOM 1571 O O . GLY A 1 200 ? -15.199 53.386 28.202 1.00 53.25 200 GLY A O 1
ATOM 1572 N N . GLY A 1 201 ? -15.982 51.375 27.553 1.00 51.50 201 GLY A N 1
ATOM 1573 C CA . GLY A 1 201 ? -17.404 51.695 27.610 1.00 51.50 201 GLY A CA 1
ATOM 1574 C C . GLY A 1 201 ? -18.006 51.212 28.925 1.00 51.50 201 GLY A C 1
ATOM 1575 O O . GLY A 1 201 ? -17.583 50.182 29.453 1.00 51.50 201 GLY A O 1
ATOM 1576 N N . ASP A 1 202 ? -18.969 51.972 29.442 1.00 57.19 202 ASP A N 1
ATOM 1577 C CA . ASP A 1 202 ? -19.742 51.652 30.643 1.00 57.19 202 ASP A CA 1
ATOM 1578 C C . ASP A 1 202 ? -20.195 50.183 30.657 1.00 57.19 202 ASP A C 1
ATOM 1580 O O . ASP A 1 202 ? -20.511 49.606 29.613 1.00 57.19 202 ASP A O 1
ATOM 1584 N N . ASN A 1 203 ? -20.191 49.567 31.844 1.00 51.47 203 ASN A N 1
ATOM 1585 C CA . ASN A 1 203 ? -20.479 48.149 32.060 1.00 51.47 203 ASN A CA 1
ATOM 1586 C C . ASN A 1 203 ? -21.727 47.687 31.279 1.00 51.47 203 ASN A C 1
ATOM 1588 O O . ASN A 1 203 ? -22.853 47.885 31.722 1.00 51.47 203 ASN A O 1
ATOM 1592 N N . LEU A 1 204 ? -21.532 46.985 30.156 1.00 51.41 204 LEU A N 1
ATOM 1593 C CA . LEU A 1 204 ? -22.624 46.435 29.334 1.00 51.41 204 LEU A CA 1
ATOM 1594 C C . LEU A 1 204 ? -23.482 45.376 30.073 1.00 51.41 204 LEU A C 1
ATOM 1596 O O . LEU A 1 204 ? -24.501 44.936 29.558 1.00 51.41 204 LEU A O 1
ATOM 1600 N N . PHE A 1 205 ? -23.064 44.961 31.273 1.00 52.56 205 PHE A N 1
ATOM 1601 C CA . PHE A 1 205 ? -23.743 44.002 32.149 1.00 52.56 205 PHE A CA 1
ATOM 1602 C C . PHE A 1 205 ? -23.732 44.501 33.600 1.00 52.56 205 PHE A C 1
ATOM 1604 O O . PHE A 1 205 ? -23.225 43.827 34.496 1.00 52.56 205 PHE A O 1
ATOM 1611 N N . ASP A 1 206 ? -24.220 45.717 33.830 1.00 48.50 206 ASP A N 1
ATOM 1612 C CA . ASP A 1 206 ? -24.276 46.290 35.181 1.00 48.50 206 ASP A CA 1
ATOM 1613 C C . ASP A 1 206 ? -25.414 45.677 36.019 1.00 48.50 206 ASP A C 1
ATOM 1615 O O . ASP A 1 206 ? -25.365 45.695 37.250 1.00 48.50 206 ASP A O 1
ATOM 1619 N N . GLN A 1 207 ? -26.423 45.071 35.371 1.00 51.84 207 GLN A N 1
ATOM 1620 C CA . GLN A 1 207 ? -27.557 44.448 36.052 1.00 51.84 207 GLN A CA 1
ATOM 1621 C C . GLN A 1 207 ? -27.638 42.926 35.851 1.00 51.84 207 GLN A C 1
ATOM 1623 O O . GLN A 1 207 ? -27.422 42.408 34.753 1.00 51.84 207 GLN A O 1
ATOM 1628 N N . PRO A 1 208 ? -28.025 42.168 36.898 1.00 50.78 208 PRO A N 1
ATOM 1629 C CA . PRO A 1 208 ? -28.183 40.715 36.816 1.00 50.78 208 PRO A CA 1
ATOM 1630 C C . PRO A 1 208 ? -29.251 40.273 35.799 1.00 50.78 208 PRO A C 1
ATOM 1632 O O . PRO A 1 208 ? -29.215 39.133 35.339 1.00 50.78 208 PRO A O 1
ATOM 1635 N N . SER A 1 209 ? -30.170 41.161 35.403 1.00 48.59 209 SER A N 1
ATOM 1636 C CA . SER A 1 209 ? -31.150 40.917 34.338 1.00 48.59 209 SER A CA 1
ATOM 1637 C C . SER A 1 209 ? -30.502 40.698 32.972 1.00 48.59 209 SER A C 1
ATOM 1639 O O . SER A 1 209 ? -30.959 39.845 32.214 1.00 48.59 209 SER A O 1
ATOM 1641 N N . ASP A 1 210 ? -29.411 41.401 32.673 1.00 50.66 210 ASP A N 1
ATOM 1642 C CA . ASP A 1 210 ? -28.785 41.378 31.347 1.00 50.66 210 ASP A CA 1
ATOM 1643 C C . ASP A 1 210 ? -28.074 40.041 31.101 1.00 50.66 210 ASP A C 1
ATOM 1645 O O . ASP A 1 210 ? -28.115 39.482 30.004 1.00 50.66 210 ASP A O 1
ATOM 1649 N N . VAL A 1 211 ? -27.520 39.454 32.167 1.00 56.53 211 VAL A N 1
ATOM 1650 C CA . VAL A 1 211 ? -26.928 38.108 32.164 1.00 56.53 211 VAL A CA 1
ATOM 1651 C C . VAL A 1 211 ? -27.992 37.040 31.897 1.00 56.53 211 VAL A C 1
ATOM 1653 O O . VAL A 1 211 ? -27.758 36.101 31.130 1.00 56.53 211 VAL A O 1
ATOM 1656 N N . VAL A 1 212 ? -29.180 37.186 32.490 1.00 59.31 212 VAL A N 1
ATOM 1657 C CA . VAL A 1 212 ? -30.300 36.254 32.290 1.00 59.31 212 VAL A CA 1
ATOM 1658 C C . VAL A 1 212 ? -30.822 36.341 30.857 1.00 59.31 212 VAL A C 1
ATOM 1660 O O . VAL A 1 212 ? -31.004 35.309 30.213 1.00 59.31 212 VAL A O 1
ATOM 1663 N N . VAL A 1 213 ? -30.991 37.553 30.322 1.00 62.22 213 VAL A N 1
ATOM 1664 C CA . VAL A 1 213 ? -31.442 37.774 28.939 1.00 62.22 213 VAL A CA 1
ATOM 1665 C C . VAL A 1 213 ? -30.448 37.191 27.937 1.00 62.22 213 VAL A C 1
ATOM 1667 O O . VAL A 1 213 ? -30.854 36.494 27.008 1.00 62.22 213 VAL A O 1
ATOM 1670 N N . PHE A 1 214 ? -29.147 37.391 28.152 1.00 62.66 214 PHE A N 1
ATOM 1671 C CA . PHE A 1 214 ? -28.122 36.852 27.261 1.00 62.66 214 PHE A CA 1
ATOM 1672 C C . PHE A 1 214 ? -28.055 35.320 27.317 1.00 62.66 214 PHE A C 1
ATOM 1674 O O . PHE A 1 214 ? -27.939 34.666 26.282 1.00 62.66 214 PHE A O 1
ATOM 1681 N N . THR A 1 215 ? -28.205 34.732 28.507 1.00 61.06 215 THR A N 1
ATOM 1682 C CA . THR A 1 215 ? -28.239 33.270 28.688 1.00 61.06 215 THR A CA 1
ATOM 1683 C C . THR A 1 215 ? -29.464 32.649 28.011 1.00 61.06 215 THR A C 1
ATOM 1685 O O . THR A 1 215 ? -29.346 31.622 27.342 1.00 61.06 215 THR A O 1
ATOM 1688 N N . LEU A 1 216 ? -30.631 33.290 28.124 1.00 63.69 216 LEU A N 1
ATOM 1689 C CA . LEU A 1 216 ? -31.859 32.853 27.456 1.00 63.69 216 LEU A CA 1
ATOM 1690 C C . LEU A 1 216 ? -31.764 32.998 25.934 1.00 63.69 216 LEU A C 1
ATOM 1692 O O . LEU A 1 216 ? -32.151 32.082 25.212 1.00 63.69 216 LEU A O 1
ATOM 1696 N N . PHE A 1 217 ? -31.198 34.101 25.440 1.00 70.25 217 PHE A N 1
ATOM 1697 C CA . PHE A 1 217 ? -30.986 34.321 24.011 1.00 70.25 217 PHE A CA 1
ATOM 1698 C C . PHE A 1 217 ? -30.017 33.291 23.419 1.00 70.25 217 PHE A C 1
ATOM 1700 O O . PHE A 1 217 ? -30.312 32.681 22.394 1.00 70.25 217 PHE A O 1
ATOM 1707 N N . PHE A 1 218 ? -28.898 33.022 24.095 1.00 66.25 218 PHE A N 1
ATOM 1708 C CA . PHE A 1 218 ? -27.921 32.030 23.646 1.00 66.25 218 PHE A CA 1
ATOM 1709 C C . PHE A 1 218 ? -28.484 30.602 23.700 1.00 66.25 218 PHE A C 1
ATOM 1711 O O . PHE A 1 218 ? -28.271 29.815 22.777 1.00 66.25 218 PHE A O 1
ATOM 1718 N N . GLY A 1 219 ? -29.267 30.281 24.737 1.00 65.25 219 GLY A N 1
ATOM 1719 C CA . GLY A 1 219 ? -30.011 29.023 24.827 1.00 65.25 219 GLY A CA 1
ATOM 1720 C C . GLY A 1 219 ? -31.016 28.850 23.685 1.00 65.25 219 GLY A C 1
ATOM 1721 O O . GLY A 1 219 ? -31.106 27.770 23.103 1.00 65.25 219 GLY A O 1
ATOM 1722 N N . LEU A 1 220 ? -31.715 29.924 23.305 1.00 64.00 220 LEU A N 1
ATOM 1723 C CA . LEU A 1 220 ? -32.667 29.927 22.195 1.00 64.00 220 LEU A CA 1
ATOM 1724 C C . LEU A 1 220 ? -31.967 29.784 20.835 1.00 64.00 220 LEU A C 1
ATOM 1726 O O . LEU A 1 220 ? -32.424 29.016 19.995 1.00 64.00 220 LEU A O 1
ATOM 1730 N N . VAL A 1 221 ? -30.829 30.451 20.629 1.00 65.31 221 VAL A N 1
ATOM 1731 C CA . VAL A 1 221 ? -30.014 30.307 19.409 1.00 65.31 221 VAL A CA 1
ATOM 1732 C C . VAL A 1 221 ? -29.484 28.878 19.273 1.00 65.31 221 VAL A C 1
ATOM 1734 O O . VAL A 1 221 ? -29.593 28.291 18.201 1.00 65.31 221 VAL A O 1
ATOM 1737 N N . MET A 1 222 ? -28.991 28.270 20.355 1.00 65.12 222 MET A N 1
ATOM 1738 C CA . MET A 1 222 ? -28.555 26.868 20.347 1.00 65.12 222 MET A CA 1
ATOM 1739 C C . MET A 1 222 ? -29.706 25.891 20.065 1.00 65.12 222 MET A C 1
ATOM 1741 O O . MET A 1 222 ? -29.522 24.913 19.341 1.00 65.12 222 MET A O 1
ATOM 1745 N N . PHE A 1 223 ? -30.903 26.168 20.588 1.00 64.94 223 PHE A N 1
ATOM 1746 C CA . PHE A 1 223 ? -32.106 25.384 20.300 1.00 64.94 223 PHE A CA 1
ATOM 1747 C C . PHE A 1 223 ? -32.531 25.503 18.825 1.00 64.94 223 PHE A C 1
ATOM 1749 O O . PHE A 1 223 ? -32.802 24.491 18.180 1.00 64.94 223 PHE A O 1
ATOM 1756 N N . MET A 1 224 ? -32.506 26.720 18.267 1.00 52.16 224 MET A N 1
ATOM 1757 C CA . MET A 1 224 ? -32.860 27.009 16.870 1.00 52.16 224 MET A CA 1
ATOM 1758 C C . MET A 1 224 ? -31.825 26.483 15.864 1.00 52.16 224 MET A C 1
ATOM 1760 O O . MET A 1 224 ? -32.194 26.096 14.760 1.00 52.16 224 MET A O 1
ATOM 1764 N N . LEU A 1 225 ? -30.547 26.387 16.249 1.00 57.59 225 LEU A N 1
ATOM 1765 C CA . LEU A 1 225 ? -29.483 25.751 15.457 1.00 57.59 225 LEU A CA 1
ATOM 1766 C C . LEU A 1 225 ? -29.550 24.208 15.458 1.00 57.59 225 LEU A C 1
ATOM 1768 O O . LEU A 1 225 ? -28.628 23.551 14.981 1.00 57.59 225 LEU A O 1
ATOM 1772 N N . GLY A 1 226 ? -30.640 23.613 15.957 1.00 47.62 226 GLY A N 1
ATOM 1773 C CA . GLY A 1 226 ? -30.934 22.190 15.767 1.00 47.62 226 GLY A CA 1
ATOM 1774 C C . GLY A 1 226 ? -30.317 21.245 16.799 1.00 47.62 226 GLY A C 1
ATOM 1775 O O . GLY A 1 226 ? -30.402 20.029 16.636 1.00 47.62 226 GLY A O 1
ATOM 1776 N N . TYR A 1 227 ? -29.766 21.752 17.907 1.00 56.44 227 TYR A N 1
ATOM 1777 C CA . TYR A 1 227 ? -29.272 20.902 19.003 1.00 56.44 227 TYR A CA 1
ATOM 1778 C C . TYR A 1 227 ? -30.395 20.258 19.850 1.00 56.44 227 TYR A C 1
ATOM 1780 O O . TYR A 1 227 ? -30.113 19.485 20.762 1.00 56.44 227 TYR A O 1
ATOM 1788 N N . GLY A 1 228 ? -31.671 20.516 19.530 1.00 45.38 228 GLY A N 1
ATOM 1789 C CA . GLY A 1 228 ? -32.856 19.907 20.155 1.00 45.38 228 GLY A CA 1
ATOM 1790 C C . GLY A 1 228 ? -33.281 18.537 19.598 1.00 45.38 228 GLY A C 1
ATOM 1791 O O . GLY A 1 228 ? -34.388 18.080 19.874 1.00 45.38 228 GLY A O 1
ATOM 1792 N N . GLY A 1 229 ? -32.444 17.860 18.809 1.00 41.41 229 GLY A N 1
ATOM 1793 C CA . GLY A 1 229 ? -32.760 16.571 18.183 1.00 41.41 229 GLY A CA 1
ATOM 1794 C C . GLY A 1 229 ? -32.657 15.350 19.109 1.00 41.41 229 GLY A C 1
ATOM 1795 O O . GLY A 1 229 ? -31.908 14.428 18.809 1.00 41.41 229 GLY A O 1
ATOM 1796 N N . MET A 1 230 ? -33.409 15.302 20.214 1.00 42.72 230 MET A N 1
ATOM 1797 C CA . MET A 1 230 ? -33.625 14.070 21.007 1.00 42.72 230 MET A CA 1
ATOM 1798 C C . MET A 1 230 ? -34.940 13.342 20.650 1.00 42.72 230 MET A C 1
ATOM 1800 O O . MET A 1 230 ? -35.383 12.478 21.399 1.00 42.72 230 MET A O 1
ATOM 1804 N N . GLY A 1 231 ? -35.553 13.649 19.500 1.00 37.31 231 GLY A N 1
ATOM 1805 C CA . GLY A 1 231 ? -36.784 12.991 19.032 1.00 37.31 231 GLY A CA 1
ATOM 1806 C C . GLY A 1 231 ? -36.572 11.639 18.336 1.00 37.31 231 GLY A C 1
ATOM 1807 O O . GLY A 1 231 ? -37.341 10.711 18.556 1.00 37.31 231 GLY A O 1
ATOM 1808 N N . ASN A 1 232 ? -35.492 11.467 17.566 1.00 39.81 232 ASN A N 1
ATOM 1809 C CA . ASN A 1 232 ? -35.377 10.314 16.652 1.00 39.81 232 ASN A CA 1
ATOM 1810 C C . ASN A 1 232 ? -34.694 9.076 17.268 1.00 39.81 232 ASN A C 1
ATOM 1812 O O . ASN A 1 232 ? -34.612 8.030 16.633 1.00 39.81 232 ASN A O 1
ATOM 1816 N N . SER A 1 233 ? -34.202 9.165 18.510 1.00 40.47 233 SER A N 1
ATOM 1817 C CA . SER A 1 233 ? -33.548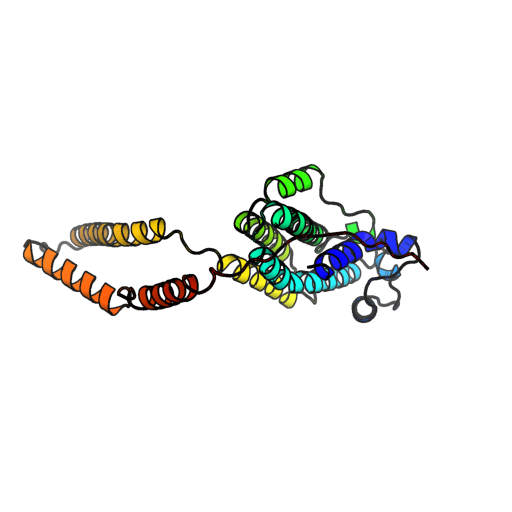 8.034 19.197 1.00 40.47 233 SER A CA 1
ATOM 1818 C C . SER A 1 233 ? -34.544 7.129 19.943 1.00 40.47 233 SER A C 1
ATOM 1820 O O . SER A 1 233 ? -34.263 5.957 20.204 1.00 40.47 233 SER A O 1
ATOM 1822 N N . LEU A 1 234 ? -35.737 7.647 20.260 1.00 37.41 234 LEU A N 1
ATOM 1823 C CA . LEU A 1 234 ? -36.795 6.885 20.933 1.00 37.41 234 LEU A CA 1
ATOM 1824 C C . LEU A 1 234 ? -37.567 5.972 19.968 1.00 37.41 234 LEU A C 1
ATOM 1826 O O . LEU A 1 234 ? -37.909 4.860 20.361 1.00 37.41 234 LEU A O 1
ATOM 1830 N N . GLU A 1 235 ? -37.740 6.363 18.701 1.00 40.03 235 GLU A N 1
ATOM 1831 C CA . GLU A 1 235 ? -38.376 5.512 17.679 1.00 40.03 235 GLU A CA 1
ATOM 1832 C C . GLU A 1 235 ? -37.522 4.281 17.331 1.00 40.03 235 GLU A C 1
ATOM 1834 O O . GLU A 1 235 ? -38.017 3.156 17.396 1.00 40.03 235 GLU A O 1
ATOM 1839 N N . SER A 1 236 ? -36.211 4.449 17.104 1.00 43.03 236 SER A N 1
ATOM 1840 C CA . SER A 1 236 ? -35.300 3.306 16.892 1.00 43.03 236 SER A CA 1
ATOM 1841 C C . SER A 1 236 ? -35.172 2.403 18.124 1.00 43.03 236 SER A C 1
ATOM 1843 O O . SER A 1 236 ? -35.000 1.192 17.992 1.00 43.03 236 SER A O 1
ATOM 1845 N N . SER A 1 237 ? -35.284 2.957 19.336 1.00 43.88 237 SER A N 1
ATOM 1846 C CA . SER A 1 237 ? -35.232 2.156 20.566 1.00 43.88 237 SER A CA 1
ATOM 1847 C C . SER A 1 237 ? -36.525 1.360 20.805 1.00 43.88 237 SER A C 1
ATOM 1849 O O . SER A 1 237 ? -36.470 0.269 21.375 1.00 43.88 237 SER A O 1
ATOM 1851 N N . MET A 1 238 ? -37.681 1.855 20.339 1.00 38.19 238 MET A N 1
ATOM 1852 C CA . MET A 1 238 ? -38.959 1.135 20.416 1.00 38.19 238 MET A CA 1
ATOM 1853 C C . MET A 1 238 ? -39.074 0.003 19.384 1.00 38.19 238 MET A C 1
ATOM 1855 O O . MET A 1 238 ? -39.574 -1.066 19.740 1.00 38.19 238 MET A O 1
ATOM 1859 N N . GLU A 1 239 ? -38.560 0.165 18.160 1.00 43.22 239 GLU A N 1
ATOM 1860 C CA . GLU A 1 239 ? -38.535 -0.928 17.166 1.00 43.22 239 GLU A CA 1
ATOM 1861 C C . GLU A 1 239 ? -37.646 -2.103 17.608 1.00 43.22 239 GLU A C 1
ATOM 1863 O O . GLU A 1 239 ? -38.033 -3.269 17.483 1.00 43.22 239 GLU A O 1
ATOM 1868 N N . ILE A 1 240 ? -36.490 -1.817 18.218 1.00 49.09 240 ILE A N 1
ATOM 1869 C CA . ILE A 1 240 ? -35.585 -2.854 18.741 1.00 49.09 240 ILE A CA 1
ATOM 1870 C C . ILE A 1 240 ? -36.215 -3.587 19.942 1.00 49.09 240 ILE A C 1
ATOM 1872 O O . ILE A 1 240 ? -36.055 -4.802 20.085 1.00 49.09 240 ILE A O 1
ATOM 1876 N N . ALA A 1 241 ? -36.991 -2.889 20.779 1.00 42.75 241 ALA A N 1
ATOM 1877 C CA . ALA A 1 241 ? -37.669 -3.490 21.930 1.00 42.75 241 ALA A CA 1
ATOM 1878 C C . ALA A 1 241 ? -38.864 -4.386 21.545 1.00 42.75 241 ALA A C 1
ATOM 1880 O O . ALA A 1 241 ? -39.165 -5.344 22.264 1.00 42.75 241 ALA A O 1
ATOM 1881 N N . LEU A 1 242 ? -39.531 -4.114 20.417 1.00 44.03 242 LEU A N 1
ATOM 1882 C CA . LEU A 1 242 ? -40.654 -4.925 19.931 1.00 44.03 242 LEU A CA 1
ATOM 1883 C C . LEU A 1 242 ? -40.196 -6.183 19.175 1.00 44.03 242 LEU A C 1
ATOM 1885 O O . LEU A 1 242 ? -40.846 -7.223 19.281 1.00 44.03 242 LEU A O 1
ATOM 1889 N N . CYS A 1 243 ? -39.041 -6.146 18.503 1.00 42.97 243 CYS A N 1
ATOM 1890 C CA . CYS A 1 243 ? -38.501 -7.306 17.782 1.00 42.97 243 CYS A CA 1
ATOM 1891 C C . CYS A 1 243 ? -37.900 -8.381 18.722 1.00 42.97 243 CYS A C 1
ATOM 1893 O O . CYS A 1 243 ? -37.918 -9.574 18.422 1.00 42.97 243 CYS A O 1
ATOM 1895 N N . GLY A 1 244 ? -37.444 -7.991 19.920 1.00 39.19 244 GLY A N 1
ATOM 1896 C CA . GLY A 1 244 ? -36.828 -8.895 20.905 1.00 39.19 244 GLY A CA 1
ATOM 1897 C C . GLY A 1 244 ? -37.779 -9.833 21.668 1.00 39.19 244 GLY A C 1
ATOM 1898 O O . GLY A 1 244 ? -37.310 -10.641 22.469 1.00 39.19 244 GLY A O 1
ATOM 1899 N N . LYS A 1 245 ? -39.103 -9.751 21.458 1.00 38.97 245 LYS A N 1
ATOM 1900 C CA . LYS A 1 245 ? -40.098 -10.566 22.190 1.00 38.97 245 LYS A CA 1
ATOM 1901 C C . LYS A 1 245 ? -40.676 -11.762 21.417 1.00 38.97 245 LYS A C 1
ATOM 1903 O O . LYS A 1 245 ? -41.447 -12.508 22.010 1.00 38.97 245 LYS A O 1
ATOM 1908 N N . SER A 1 246 ? -40.286 -12.003 20.160 1.00 36.81 246 SER A N 1
ATOM 1909 C CA . SER A 1 246 ? -40.910 -13.046 19.315 1.00 36.81 246 SER A CA 1
ATOM 1910 C C . SER A 1 246 ? -40.071 -14.317 19.059 1.00 36.81 246 SER A C 1
ATOM 1912 O O . SER A 1 246 ? -40.400 -15.106 18.180 1.00 36.81 246 SER A O 1
ATOM 1914 N N . SER A 1 247 ? -38.992 -14.584 19.804 1.00 35.41 247 SER A N 1
ATOM 1915 C CA . SER A 1 247 ? -38.194 -15.814 19.601 1.00 35.41 247 SER A CA 1
ATOM 1916 C C . SER A 1 247 ? -37.891 -16.577 20.891 1.00 35.41 247 SER A C 1
ATOM 1918 O O . SER A 1 247 ? -36.747 -16.832 21.257 1.00 35.41 247 SER A O 1
ATOM 1920 N N . LYS A 1 248 ? -38.945 -17.015 21.587 1.00 35.66 248 LYS A N 1
ATOM 1921 C CA . LYS A 1 248 ? -38.852 -18.126 22.547 1.00 35.66 248 LYS A CA 1
ATOM 1922 C C . LYS A 1 248 ? -40.058 -19.054 22.423 1.00 35.66 248 LYS A C 1
ATOM 1924 O O . LYS A 1 248 ? -40.999 -18.925 23.190 1.00 35.66 248 LYS A O 1
ATOM 1929 N N . SER A 1 249 ? -39.985 -20.021 21.510 1.00 32.62 249 SER A N 1
ATOM 1930 C CA . SER A 1 249 ? -40.486 -21.387 21.733 1.00 32.62 249 SER A CA 1
ATOM 1931 C C . SER A 1 249 ? -40.217 -22.258 20.507 1.00 32.62 249 SER A C 1
ATOM 1933 O O . SER A 1 249 ? -40.822 -22.017 19.472 1.00 32.62 249 SER A O 1
ATOM 1935 N N . SER A 1 250 ? -39.341 -23.258 20.657 1.00 30.59 250 SER A N 1
ATOM 1936 C CA . SER A 1 250 ? -39.529 -24.657 20.220 1.00 30.59 250 SER A CA 1
ATOM 1937 C C . SER A 1 250 ? -38.174 -25.333 19.977 1.00 30.59 250 SER A C 1
ATOM 1939 O O . SER A 1 250 ? -37.560 -25.183 18.924 1.00 30.59 250 SER A O 1
ATOM 1941 N N . SER A 1 251 ? -37.714 -26.094 20.970 1.00 36.75 251 SER A N 1
ATOM 1942 C CA . SER A 1 251 ? -36.770 -27.203 20.777 1.00 36.75 251 SER A CA 1
ATOM 1943 C C . SER A 1 251 ? -37.475 -28.333 20.009 1.00 36.75 251 SER A C 1
ATOM 1945 O O . SER A 1 251 ? -38.690 -28.482 20.164 1.00 36.75 251 SER A O 1
ATOM 1947 N N . PRO A 1 252 ? -36.751 -29.157 19.231 1.00 37.69 252 PRO A N 1
ATOM 1948 C CA . PRO A 1 252 ? -36.557 -30.544 19.679 1.00 37.69 252 PRO A CA 1
ATOM 1949 C C . PRO A 1 252 ? -35.172 -31.140 19.321 1.00 37.69 252 PRO A C 1
ATOM 1951 O O . PRO A 1 252 ? -34.588 -30.835 18.291 1.00 37.69 252 PRO A O 1
ATOM 1954 N N . ILE A 1 253 ? -34.560 -31.845 20.279 1.00 32.56 253 ILE A N 1
ATOM 1955 C CA . ILE A 1 253 ? -34.311 -33.307 20.312 1.00 32.56 253 ILE A CA 1
ATOM 1956 C C . ILE A 1 253 ? -33.132 -33.791 19.438 1.00 32.56 253 ILE A C 1
ATOM 1958 O O . ILE A 1 253 ? -33.183 -33.825 18.215 1.00 32.56 253 ILE A O 1
ATOM 1962 N N . LEU A 1 254 ? -32.083 -34.225 20.146 1.00 35.50 254 LEU A N 1
ATOM 1963 C CA . LEU A 1 254 ? -30.926 -35.011 19.700 1.00 35.50 254 LEU A CA 1
ATOM 1964 C C . LEU A 1 254 ? -31.326 -36.443 19.291 1.00 35.50 254 LEU A C 1
ATOM 1966 O O . LEU A 1 254 ? -32.188 -37.014 19.953 1.00 35.50 254 LEU A O 1
ATOM 1970 N N . THR A 1 255 ? -30.620 -37.048 18.320 1.00 32.31 255 THR A N 1
ATOM 1971 C CA . THR A 1 255 ? -30.064 -38.442 18.276 1.00 32.31 255 THR A CA 1
ATOM 1972 C C . THR A 1 255 ? -29.589 -38.795 16.830 1.00 32.31 255 THR A C 1
ATOM 1974 O O . THR A 1 255 ? -29.768 -37.956 15.950 1.00 32.31 255 THR A O 1
ATOM 1977 N N . PRO A 1 256 ? -28.811 -39.878 16.556 1.00 39.78 256 PRO A N 1
ATOM 1978 C CA . PRO A 1 256 ? -27.371 -39.753 16.303 1.00 39.78 256 PRO A CA 1
ATOM 1979 C C . PRO A 1 256 ? -26.897 -40.363 14.956 1.00 39.78 256 PRO A C 1
ATOM 1981 O O . PRO A 1 256 ? -27.640 -41.033 14.253 1.00 39.78 256 PRO A O 1
ATOM 1984 N N . ALA A 1 257 ? -25.617 -40.124 14.647 1.00 36.16 257 ALA A N 1
ATOM 1985 C CA . ALA A 1 257 ? -24.688 -40.889 13.798 1.00 36.16 257 ALA A CA 1
ATOM 1986 C C . ALA A 1 257 ? -25.235 -41.843 12.705 1.00 36.16 257 ALA A C 1
ATOM 1988 O O . ALA A 1 257 ? -25.758 -42.915 12.997 1.00 36.16 257 ALA A O 1
ATOM 1989 N N . ALA A 1 258 ? -24.885 -41.552 11.447 1.00 32.91 258 ALA A N 1
ATOM 1990 C CA . ALA A 1 258 ? -24.726 -42.565 10.404 1.00 32.91 258 ALA A CA 1
ATOM 1991 C C . ALA A 1 258 ? -23.550 -42.204 9.481 1.00 32.91 258 ALA A C 1
ATOM 1993 O O . ALA A 1 258 ? -23.480 -41.117 8.911 1.00 32.91 258 ALA A O 1
ATOM 1994 N N . SER A 1 259 ? -22.610 -43.139 9.381 1.00 35.94 259 SER A N 1
ATOM 1995 C CA . SER A 1 259 ? -21.473 -43.172 8.465 1.00 35.94 259 SER A CA 1
ATOM 1996 C C . SER A 1 259 ? -21.906 -43.252 7.000 1.00 35.94 259 SER A C 1
ATOM 1998 O O . SER A 1 259 ? -22.776 -44.068 6.696 1.00 35.94 259 SER A O 1
ATOM 2000 N N . MET A 1 260 ? -21.210 -42.577 6.075 1.00 33.12 260 MET A N 1
ATOM 2001 C CA . MET A 1 260 ? -21.053 -43.117 4.716 1.00 33.12 260 MET A CA 1
ATOM 2002 C C . MET A 1 260 ? -19.882 -42.501 3.931 1.00 33.12 260 MET A C 1
ATOM 2004 O O . MET A 1 260 ? -19.934 -41.369 3.473 1.00 33.12 260 MET A O 1
ATOM 2008 N N . ASN A 1 261 ? -18.831 -43.317 3.831 1.00 34.50 261 ASN A N 1
ATOM 2009 C CA . ASN A 1 261 ? -17.923 -43.586 2.712 1.00 34.50 261 ASN A CA 1
ATOM 2010 C C . ASN A 1 261 ? -17.479 -42.487 1.731 1.00 34.50 261 ASN A C 1
ATOM 2012 O O . ASN A 1 261 ? -18.242 -41.986 0.911 1.00 34.50 261 ASN A O 1
ATOM 2016 N N . MET A 1 262 ? -16.149 -42.345 1.703 1.00 37.41 262 MET A N 1
ATOM 2017 C CA . MET A 1 262 ? -15.332 -42.012 0.537 1.00 37.41 262 MET A CA 1
ATOM 2018 C C . MET A 1 262 ? -15.641 -42.933 -0.652 1.00 37.41 262 MET A C 1
ATOM 2020 O O . MET A 1 262 ? -15.625 -44.159 -0.513 1.00 37.41 262 MET A O 1
ATOM 2024 N N . LYS A 1 263 ? -15.809 -42.323 -1.823 1.00 45.56 263 LYS A N 1
ATOM 2025 C CA . LYS A 1 263 ? -15.243 -42.759 -3.102 1.00 45.56 263 LYS A CA 1
ATOM 2026 C C . LYS A 1 263 ? -14.931 -41.520 -3.926 1.00 45.56 263 LYS A C 1
ATOM 2028 O O . LYS A 1 263 ? -15.745 -40.575 -3.857 1.00 45.56 263 LYS A O 1
#

Organism: NCBI:txid420281

Secondary structure (DSSP, 8-state):
-HHHHHHHHHHHTHHHHHHTT---S-HHHHTTT-TTSSGGGGGSGGGHHHHHHHHHHHHHHHHTTHHHHHHHHHT---HHHHHHHHHHHHHHHHHHHHHTT-THHHHS-----HHHHHHHHHT-SSHHHHHHHHHHHHHHHHHH--TTSTTHHHHHHHHHHHHHHHHHT-PPPHHHHHHHHHHHHHHHHHHHHHHHHHHT---TT-SHHHHHHHHHHHHHHHIIIIIT--SHHHHHHHHHHHHTTS-----------------

Sequence (263 aa):
MGLFLQKTNIIRDYLEDYVDGRAFWPQSVWKKHSESGDLGYFADPANNSAALACLNELVTDSLELVPDCLAYLSALRCSEVFRFCAIPQVMSIATLDKCYNNPDVFTGVVKIRKGLSCKLILNTNDMREVQDTFITFAESIASRASKNDPSYEKTLKACETILEHCSKDRKIPPQLTKMMNFASPVIVMVLMNNLNKRVGGDNLFDQPSDVVVFTLFFGLVMFMLGYGGMGNSLESSMEIALCGKSSKSSSPILTPAASMNMK